Protein AF-A0AAU7PJE7-F1 (afdb_monomer_lite)

Radius of gyration: 24.17 Å; chains: 1; bounding box: 54×37×98 Å

Structure (mmCIF, N/CA/C/O backbone):
data_AF-A0AAU7PJE7-F1
#
_entry.id   AF-A0AAU7PJE7-F1
#
loop_
_atom_site.group_PDB
_atom_site.id
_atom_site.type_symbol
_atom_site.label_atom_id
_atom_site.label_alt_id
_atom_site.label_comp_id
_atom_site.label_asym_id
_atom_site.label_entity_id
_atom_site.label_seq_id
_atom_site.pdbx_PDB_ins_code
_atom_site.Cartn_x
_atom_site.Cartn_y
_atom_site.Cartn_z
_atom_site.occupancy
_atom_site.B_iso_or_equiv
_atom_site.auth_seq_id
_atom_site.auth_comp_id
_atom_site.auth_asym_id
_atom_site.auth_atom_id
_atom_site.pdbx_PDB_model_num
ATOM 1 N N . MET A 1 1 ? 31.438 -2.322 -72.672 1.00 44.97 1 MET A N 1
ATOM 2 C CA . MET A 1 1 ? 30.710 -3.256 -71.782 1.00 44.97 1 MET A CA 1
ATOM 3 C C . MET A 1 1 ? 30.887 -2.789 -70.328 1.00 44.97 1 MET A C 1
ATOM 5 O O . MET A 1 1 ? 31.790 -3.243 -69.645 1.00 44.97 1 MET A O 1
ATOM 9 N N . LEU A 1 2 ? 30.099 -1.809 -69.865 1.00 44.72 2 LEU A N 1
ATOM 10 C CA . LEU A 1 2 ? 30.178 -1.266 -68.496 1.00 44.72 2 LEU A CA 1
ATOM 11 C C . LEU A 1 2 ? 28.958 -1.753 -67.705 1.00 44.72 2 LEU A C 1
ATOM 13 O O . LEU A 1 2 ? 27.840 -1.277 -67.891 1.00 44.72 2 LEU A O 1
ATOM 17 N N . LYS A 1 3 ? 29.166 -2.781 -66.875 1.00 48.22 3 LYS A N 1
ATOM 18 C CA . LYS A 1 3 ? 28.128 -3.382 -66.027 1.00 48.22 3 LYS A CA 1
ATOM 19 C C . LYS A 1 3 ? 27.705 -2.403 -64.922 1.00 48.22 3 LYS A C 1
ATOM 21 O O . LYS A 1 3 ? 28.532 -1.955 -64.133 1.00 48.22 3 LYS A O 1
ATOM 26 N N . LYS A 1 4 ? 26.391 -2.155 -64.847 1.00 53.47 4 LYS A N 1
ATOM 27 C CA . LYS A 1 4 ? 25.637 -1.588 -63.712 1.00 53.47 4 LYS A CA 1
ATOM 28 C C . LYS A 1 4 ? 26.219 -2.043 -62.359 1.00 53.47 4 LYS A C 1
ATOM 30 O O . LYS A 1 4 ? 25.972 -3.169 -61.940 1.00 53.47 4 LYS A O 1
ATOM 35 N N . LYS A 1 5 ? 26.921 -1.154 -61.647 1.00 51.94 5 LYS A N 1
ATOM 36 C CA . LYS A 1 5 ? 27.309 -1.325 -60.227 1.00 51.94 5 LYS A CA 1
ATOM 37 C C . LYS A 1 5 ? 26.527 -0.413 -59.264 1.00 51.94 5 LYS A C 1
ATOM 39 O O . LYS A 1 5 ? 26.783 -0.418 -58.068 1.00 51.94 5 LYS A O 1
ATOM 44 N N . ASN A 1 6 ? 25.531 0.326 -59.762 1.00 51.47 6 ASN A N 1
ATOM 45 C CA . ASN A 1 6 ? 24.820 1.347 -58.976 1.00 51.47 6 ASN A CA 1
ATOM 46 C C . ASN A 1 6 ? 23.629 0.812 -58.155 1.00 51.47 6 ASN A C 1
ATOM 48 O O . ASN A 1 6 ? 23.126 1.516 -57.286 1.00 51.47 6 ASN A O 1
ATOM 52 N N . GLY A 1 7 ? 23.181 -0.428 -58.391 1.00 54.50 7 GLY A N 1
ATOM 53 C CA . GLY A 1 7 ? 22.022 -1.006 -57.693 1.00 54.50 7 GLY A CA 1
ATOM 54 C C . GLY A 1 7 ? 22.317 -1.556 -56.293 1.00 54.50 7 GLY A C 1
ATOM 55 O O . GLY A 1 7 ? 21.433 -1.557 -55.444 1.00 54.50 7 GLY A O 1
ATOM 56 N N . ASP A 1 8 ? 23.546 -2.005 -56.031 1.00 55.16 8 ASP A N 1
ATOM 57 C CA . ASP A 1 8 ? 23.925 -2.624 -54.748 1.00 55.16 8 ASP A CA 1
ATOM 58 C C . ASP A 1 8 ? 24.262 -1.559 -53.683 1.00 55.16 8 ASP A C 1
ATOM 60 O O . ASP A 1 8 ? 23.884 -1.661 -52.518 1.00 55.16 8 ASP A O 1
ATOM 64 N N . PHE A 1 9 ? 24.870 -0.444 -54.101 1.00 54.97 9 PHE A N 1
ATOM 65 C CA . PHE A 1 9 ? 25.240 0.656 -53.204 1.00 54.97 9 PHE A CA 1
ATOM 66 C C . PHE A 1 9 ? 24.023 1.404 -52.629 1.00 54.97 9 PHE A C 1
ATOM 68 O O . PHE A 1 9 ? 24.019 1.786 -51.460 1.00 54.97 9 PHE A O 1
ATOM 75 N N . SER A 1 10 ? 22.964 1.576 -53.428 1.00 70.00 10 SER A N 1
ATOM 76 C CA . SER A 1 10 ? 21.706 2.197 -52.985 1.00 70.00 10 SER A CA 1
ATOM 77 C C . SER A 1 10 ? 20.941 1.301 -52.002 1.00 70.00 10 SER A C 1
ATOM 79 O O . SER A 1 10 ? 20.471 1.787 -50.975 1.00 70.00 10 SER A O 1
ATOM 81 N N . LYS A 1 11 ? 20.913 -0.019 -52.239 1.00 73.62 11 LYS A N 1
ATOM 82 C CA . LYS A 1 11 ? 20.278 -0.991 -51.334 1.00 73.62 11 LYS A CA 1
ATOM 83 C C . LYS A 1 11 ? 20.970 -1.057 -49.974 1.00 73.62 11 LYS A C 1
ATOM 85 O O . LYS A 1 11 ? 20.288 -1.024 -48.957 1.00 73.62 11 LYS A O 1
ATOM 90 N N . ARG A 1 12 ? 22.309 -1.064 -49.937 1.00 78.38 12 ARG A N 1
ATOM 91 C CA . ARG A 1 12 ? 23.073 -1.037 -48.674 1.00 78.38 12 ARG A CA 1
ATOM 92 C C . ARG A 1 12 ? 22.795 0.223 -47.853 1.00 78.38 12 ARG A C 1
ATOM 94 O O . ARG A 1 12 ? 22.621 0.123 -46.646 1.00 78.38 12 ARG A O 1
ATOM 101 N N . LYS A 1 13 ? 22.686 1.392 -48.494 1.00 82.19 13 LYS A N 1
ATOM 102 C CA . LYS A 1 13 ? 22.314 2.643 -47.809 1.00 82.19 13 LYS A CA 1
ATOM 103 C C . LYS A 1 13 ? 20.899 2.595 -47.233 1.00 82.19 13 LYS A C 1
ATOM 105 O O . LYS A 1 13 ? 20.710 3.001 -46.095 1.00 82.19 13 LYS A O 1
ATOM 110 N N . ILE A 1 14 ? 19.931 2.065 -47.982 1.00 85.81 14 ILE A N 1
ATOM 111 C CA . ILE A 1 14 ? 18.547 1.910 -47.505 1.00 85.81 14 ILE A CA 1
ATOM 112 C C . ILE A 1 14 ? 18.490 0.953 -46.306 1.00 85.81 14 ILE A C 1
ATOM 114 O O . ILE A 1 14 ? 17.867 1.277 -45.300 1.00 85.81 14 ILE A O 1
ATOM 118 N N . VAL A 1 15 ? 19.191 -0.183 -46.372 1.00 86.94 15 VAL A N 1
ATOM 119 C CA . VAL A 1 15 ? 19.270 -1.145 -45.258 1.00 86.94 15 VAL A CA 1
ATOM 120 C C . VAL A 1 15 ? 19.903 -0.512 -44.016 1.00 86.94 15 VAL A C 1
ATOM 122 O O . VAL A 1 15 ? 19.375 -0.678 -42.921 1.00 86.94 15 VAL A O 1
ATOM 125 N N . LEU A 1 16 ? 20.983 0.260 -44.172 1.00 88.62 16 LEU A N 1
ATOM 126 C CA . LEU A 1 16 ? 21.616 0.972 -43.056 1.00 88.62 16 LEU A CA 1
ATOM 127 C C . LEU A 1 16 ? 20.691 2.029 -42.436 1.00 88.62 16 LEU A C 1
ATOM 129 O O . LEU A 1 16 ? 20.654 2.154 -41.218 1.00 88.62 16 LEU A O 1
ATOM 133 N N . ILE A 1 17 ? 19.914 2.758 -43.244 1.00 88.62 17 ILE A N 1
ATOM 134 C CA . ILE A 1 17 ? 18.933 3.734 -42.741 1.00 88.62 17 ILE A CA 1
ATOM 135 C C . ILE A 1 17 ? 17.828 3.030 -41.941 1.00 88.62 17 ILE A C 1
ATOM 137 O O . ILE A 1 17 ? 17.502 3.472 -40.842 1.00 88.62 17 ILE A O 1
ATOM 141 N N . LEU A 1 18 ? 17.286 1.919 -42.450 1.00 88.75 18 LEU A N 1
ATOM 142 C CA . LEU A 1 18 ? 16.250 1.148 -41.754 1.00 88.75 18 LEU A CA 1
ATOM 143 C C . LEU A 1 18 ? 16.760 0.542 -40.441 1.00 88.75 18 LEU A C 1
ATOM 145 O O . LEU A 1 18 ? 16.060 0.604 -39.433 1.00 88.75 18 LEU A O 1
ATOM 149 N N . LEU A 1 19 ? 17.987 0.012 -40.426 1.00 90.31 19 LEU A N 1
ATOM 150 C CA . LEU A 1 19 ? 18.623 -0.492 -39.205 1.00 90.31 19 LEU A CA 1
ATOM 151 C C . LEU A 1 19 ? 18.827 0.622 -38.175 1.00 90.31 19 LEU A C 1
ATOM 153 O O . LEU A 1 19 ? 18.500 0.431 -37.008 1.00 90.31 19 LEU A O 1
ATOM 157 N N . SER A 1 20 ? 19.300 1.797 -38.596 1.00 89.94 20 SER A N 1
ATOM 158 C CA . SER A 1 20 ? 19.459 2.949 -37.703 1.00 89.94 20 SER A CA 1
ATOM 159 C C . SER A 1 20 ? 18.125 3.412 -37.116 1.00 89.94 20 SER A C 1
ATOM 161 O O . SER A 1 20 ? 18.048 3.664 -35.917 1.00 89.94 20 SER A O 1
ATOM 163 N N . LEU A 1 21 ? 17.059 3.474 -37.922 1.00 90.69 21 LEU A N 1
ATOM 164 C CA . LEU A 1 21 ? 15.715 3.812 -37.438 1.00 90.69 21 LEU A CA 1
ATOM 165 C C . LEU A 1 21 ? 15.186 2.776 -36.441 1.00 90.69 21 LEU A C 1
ATOM 167 O O . LEU A 1 21 ? 14.596 3.150 -35.432 1.00 90.69 21 LEU A O 1
ATOM 171 N N . LEU A 1 22 ? 15.436 1.488 -36.685 1.00 90.94 22 LEU A N 1
ATOM 172 C CA . LEU A 1 22 ? 15.051 0.413 -35.772 1.00 90.94 22 LEU A CA 1
ATOM 173 C C . LEU A 1 22 ? 15.818 0.496 -34.445 1.00 90.94 22 LEU A C 1
ATOM 175 O O . LEU A 1 22 ? 15.210 0.368 -33.388 1.00 90.94 22 LEU A O 1
ATOM 179 N N . ILE A 1 23 ? 17.123 0.781 -34.480 1.00 90.56 23 ILE A N 1
ATOM 180 C CA . ILE A 1 23 ? 17.936 0.988 -33.271 1.00 90.56 23 ILE A CA 1
ATOM 181 C C . ILE A 1 23 ? 17.432 2.201 -32.481 1.00 90.56 23 ILE A C 1
ATOM 183 O O . ILE A 1 23 ? 17.261 2.102 -31.269 1.00 90.56 23 ILE A O 1
ATOM 187 N N . ILE A 1 24 ? 17.147 3.322 -33.153 1.00 89.62 24 ILE A N 1
ATOM 188 C CA . ILE A 1 24 ? 16.595 4.523 -32.506 1.00 89.62 24 ILE A CA 1
ATOM 189 C C . ILE A 1 24 ? 15.227 4.217 -31.890 1.00 89.62 24 ILE A C 1
ATOM 191 O O . ILE A 1 24 ? 14.994 4.576 -30.740 1.00 89.62 24 ILE A O 1
ATOM 195 N N . GLY A 1 25 ? 14.350 3.514 -32.612 1.00 83.06 25 GLY A N 1
ATOM 196 C CA . GLY A 1 25 ? 13.035 3.114 -32.112 1.00 83.06 25 GLY A CA 1
ATOM 197 C C . GLY A 1 25 ? 13.124 2.199 -30.889 1.00 83.06 25 GLY A C 1
ATOM 198 O O . GLY A 1 25 ? 12.446 2.439 -29.892 1.00 83.06 25 GLY A O 1
ATOM 199 N N . LEU A 1 26 ? 14.014 1.201 -30.913 1.00 86.75 26 LEU A N 1
ATOM 200 C CA . LEU A 1 26 ? 14.266 0.321 -29.768 1.00 86.75 26 LEU A CA 1
ATOM 201 C C . LEU A 1 26 ? 14.852 1.083 -28.575 1.00 86.75 26 LEU A C 1
ATOM 203 O O . LEU A 1 26 ? 14.455 0.840 -27.438 1.00 86.75 26 LEU A O 1
ATOM 207 N N . PHE A 1 27 ? 15.765 2.022 -28.824 1.00 84.00 27 PHE A N 1
ATOM 208 C CA . PHE A 1 27 ? 16.365 2.846 -27.780 1.00 84.00 27 PHE A CA 1
ATOM 209 C C . PHE A 1 27 ? 15.342 3.795 -27.145 1.00 84.00 27 PHE A C 1
ATOM 211 O O . PHE A 1 27 ? 15.273 3.896 -25.923 1.00 84.00 27 PHE A O 1
ATOM 218 N N . GLN A 1 28 ? 14.493 4.439 -27.949 1.00 75.38 28 GLN A N 1
ATOM 219 C CA . GLN A 1 28 ? 13.401 5.279 -27.456 1.00 75.38 28 GLN A CA 1
ATOM 220 C C . GLN A 1 28 ? 12.371 4.468 -26.668 1.00 75.38 28 GLN A C 1
ATOM 222 O O . GLN A 1 28 ? 11.959 4.898 -25.594 1.00 75.38 28 GLN A O 1
ATOM 227 N N . TYR A 1 29 ? 12.008 3.276 -27.148 1.00 75.81 29 TYR A N 1
ATOM 228 C CA . TYR A 1 29 ? 11.134 2.356 -26.420 1.00 75.81 29 TYR A CA 1
ATOM 229 C C . TYR A 1 29 ? 11.742 1.934 -25.077 1.00 75.81 29 TYR A C 1
ATOM 231 O O . TYR A 1 29 ? 11.062 1.959 -24.052 1.00 75.81 29 TYR A O 1
ATOM 239 N N . PHE A 1 30 ? 13.037 1.605 -25.057 1.00 74.06 30 PHE A N 1
ATOM 240 C CA . PHE A 1 30 ? 13.757 1.266 -23.832 1.00 74.06 30 PHE A CA 1
ATOM 241 C C . PHE A 1 30 ? 13.784 2.438 -22.844 1.00 74.06 30 PHE A C 1
ATOM 243 O O . PHE A 1 30 ? 13.456 2.257 -21.674 1.00 74.06 30 PHE A O 1
ATOM 250 N N . LEU A 1 31 ? 14.100 3.651 -23.309 1.00 71.06 31 LEU A N 1
ATOM 251 C CA . LEU A 1 31 ? 14.089 4.851 -22.472 1.00 71.06 31 LEU A CA 1
ATOM 252 C C . LEU A 1 31 ? 12.693 5.177 -21.943 1.00 71.06 31 LEU A C 1
ATOM 254 O O . LEU A 1 31 ? 12.562 5.545 -20.779 1.00 71.06 31 LEU A O 1
ATOM 258 N N . TRP A 1 32 ? 11.656 5.035 -22.767 1.00 66.00 32 TRP A N 1
ATOM 259 C CA . TRP A 1 32 ? 10.273 5.237 -22.343 1.00 66.00 32 TRP A CA 1
ATOM 260 C C . TRP A 1 32 ? 9.865 4.215 -21.281 1.00 66.00 32 TRP A C 1
ATOM 262 O O . TRP A 1 32 ? 9.311 4.594 -20.251 1.00 66.00 32 TRP A O 1
ATOM 272 N N . ARG A 1 33 ? 10.227 2.940 -21.469 1.00 68.31 33 ARG A N 1
ATOM 273 C CA . ARG A 1 33 ? 9.979 1.884 -20.484 1.00 68.31 33 ARG A CA 1
ATOM 274 C C . ARG A 1 33 ? 10.703 2.167 -19.166 1.00 68.31 33 ARG A C 1
ATOM 276 O O . ARG A 1 33 ? 10.061 2.196 -18.124 1.00 68.31 33 ARG A O 1
ATOM 283 N N . VAL A 1 34 ? 12.009 2.430 -19.198 1.00 66.00 34 VAL A N 1
ATOM 284 C CA . VAL A 1 34 ? 12.822 2.649 -17.986 1.00 66.00 34 VAL A CA 1
ATOM 285 C C . VAL A 1 34 ? 12.418 3.928 -17.248 1.00 66.00 34 VAL A C 1
ATOM 287 O O . VAL A 1 34 ? 12.318 3.926 -16.021 1.00 66.00 34 VAL A O 1
ATOM 290 N N . ASN A 1 35 ? 12.147 5.019 -17.969 1.00 65.62 35 ASN A N 1
ATOM 291 C CA . ASN A 1 35 ? 11.697 6.267 -17.348 1.00 65.62 35 ASN A CA 1
ATOM 292 C C . ASN A 1 35 ? 10.241 6.199 -16.879 1.00 65.62 35 ASN A C 1
ATOM 294 O O . ASN A 1 35 ? 9.873 6.936 -15.965 1.00 65.62 35 ASN A O 1
ATOM 298 N N . GLY A 1 36 ? 9.440 5.319 -17.480 1.00 74.12 36 GLY A N 1
ATOM 299 C CA . GLY A 1 36 ? 8.044 5.110 -17.134 1.00 74.12 36 GLY A CA 1
ATOM 300 C C . GLY A 1 36 ? 7.828 4.222 -15.912 1.00 74.12 36 GLY A C 1
ATOM 301 O O . GLY A 1 36 ? 6.776 4.355 -15.299 1.00 74.12 36 GLY A O 1
ATOM 302 N N . MET A 1 37 ? 8.773 3.346 -15.542 1.00 86.56 37 MET A N 1
ATOM 303 C CA . MET A 1 37 ? 8.612 2.409 -14.418 1.00 86.56 37 MET A CA 1
ATOM 304 C C . MET A 1 37 ? 8.448 3.130 -13.080 1.00 86.56 37 MET A C 1
ATOM 306 O O . MET A 1 37 ? 9.322 3.903 -12.673 1.00 86.56 37 MET A O 1
ATOM 310 N N . ASN A 1 38 ? 7.359 2.811 -12.383 1.00 93.69 38 ASN A N 1
ATOM 311 C CA . ASN A 1 38 ? 7.089 3.285 -11.028 1.00 93.69 38 ASN A CA 1
ATOM 312 C C . ASN A 1 38 ? 7.687 2.319 -9.981 1.00 93.69 38 ASN A C 1
ATOM 314 O O . ASN A 1 38 ? 8.334 1.333 -10.343 1.00 93.69 38 ASN A O 1
ATOM 318 N N . VAL A 1 39 ? 7.535 2.610 -8.687 1.00 95.19 39 VAL A N 1
ATOM 319 C CA . VAL A 1 39 ? 8.115 1.770 -7.622 1.00 95.19 39 VAL A CA 1
ATOM 320 C C . VAL A 1 39 ? 7.524 0.362 -7.622 1.00 95.19 39 VAL A C 1
ATOM 322 O O . VAL A 1 39 ? 8.275 -0.603 -7.520 1.00 95.19 39 VAL A O 1
ATOM 325 N N . MET A 1 40 ? 6.216 0.214 -7.827 1.00 95.69 40 MET A N 1
ATOM 326 C CA . MET A 1 40 ? 5.580 -1.105 -7.832 1.00 95.69 40 MET A CA 1
ATOM 327 C C . MET A 1 40 ? 6.037 -1.973 -9.012 1.00 95.69 40 MET A C 1
ATOM 329 O O . MET A 1 40 ? 6.238 -3.174 -8.841 1.00 95.69 40 MET A O 1
ATOM 333 N N . ASP A 1 41 ? 6.306 -1.377 -10.181 1.00 92.88 41 ASP A N 1
ATOM 334 C CA . ASP A 1 41 ? 6.943 -2.080 -11.306 1.00 92.88 41 ASP A CA 1
ATOM 335 C C . ASP A 1 41 ? 8.324 -2.624 -10.923 1.00 92.88 41 ASP A C 1
ATOM 337 O O . ASP A 1 41 ? 8.683 -3.748 -11.269 1.00 92.88 41 ASP A O 1
ATOM 341 N N . GLN A 1 42 ? 9.108 -1.823 -10.201 1.00 92.06 42 GLN A N 1
ATOM 342 C CA . GLN A 1 42 ? 10.450 -2.209 -9.769 1.00 92.06 42 GLN A CA 1
ATOM 343 C C . GLN A 1 42 ? 10.403 -3.322 -8.725 1.00 92.06 42 GLN A C 1
ATOM 345 O O . GLN A 1 42 ? 11.196 -4.258 -8.813 1.00 92.06 42 GLN A O 1
ATOM 350 N N . ILE A 1 43 ? 9.468 -3.237 -7.776 1.00 92.38 43 ILE A N 1
ATOM 351 C CA . ILE A 1 43 ? 9.238 -4.266 -6.760 1.00 92.38 43 ILE A CA 1
ATOM 352 C C . ILE A 1 43 ? 8.786 -5.577 -7.430 1.00 92.38 43 ILE A C 1
ATOM 354 O O . ILE A 1 43 ? 9.300 -6.640 -7.085 1.00 92.38 43 ILE A O 1
ATOM 358 N N . TYR A 1 44 ? 7.910 -5.526 -8.443 1.00 89.62 44 TYR A N 1
ATOM 359 C CA . TYR A 1 44 ? 7.471 -6.722 -9.185 1.00 89.62 44 TYR A CA 1
ATOM 360 C C . TYR A 1 44 ? 8.613 -7.381 -9.942 1.00 89.62 44 TYR A C 1
ATOM 362 O O . TYR A 1 44 ? 8.829 -8.593 -9.852 1.00 89.62 44 TYR A O 1
ATOM 370 N N . GLU A 1 45 ? 9.384 -6.580 -10.675 1.00 87.00 45 GLU A N 1
ATOM 371 C CA . GLU A 1 45 ? 10.549 -7.090 -11.384 1.00 87.00 45 GLU A CA 1
ATOM 372 C C . GLU A 1 45 ? 11.627 -7.613 -10.427 1.00 87.00 45 GLU A C 1
ATOM 374 O O . GLU A 1 45 ? 12.368 -8.519 -10.802 1.00 87.00 45 GLU A O 1
ATOM 379 N N . ALA A 1 46 ? 11.747 -7.058 -9.217 1.00 85.81 46 ALA A N 1
ATOM 380 C CA . ALA A 1 46 ? 12.637 -7.593 -8.194 1.00 85.81 46 ALA A CA 1
ATOM 381 C C . ALA A 1 46 ? 12.151 -8.969 -7.727 1.00 85.81 46 ALA A C 1
ATOM 383 O O . ALA A 1 46 ? 12.910 -9.926 -7.811 1.00 85.81 46 ALA A O 1
ATOM 384 N N . ALA A 1 47 ? 10.879 -9.096 -7.344 1.00 80.69 47 ALA A N 1
ATOM 385 C CA . ALA A 1 47 ? 10.301 -10.335 -6.820 1.00 80.69 47 ALA A CA 1
ATOM 386 C C . ALA A 1 47 ? 10.298 -11.510 -7.816 1.00 80.69 47 ALA A C 1
ATOM 388 O O . ALA A 1 47 ? 10.320 -12.667 -7.411 1.00 80.69 47 ALA A O 1
ATOM 389 N N . THR A 1 48 ? 10.296 -11.233 -9.120 1.00 75.06 48 THR A N 1
ATOM 390 C CA . THR A 1 48 ? 10.204 -12.258 -10.180 1.00 75.06 48 THR A CA 1
ATOM 391 C C . THR A 1 48 ? 11.560 -12.718 -10.728 1.00 75.06 48 THR A C 1
ATOM 393 O O . THR A 1 48 ? 11.623 -13.658 -11.526 1.00 75.06 48 THR A O 1
ATOM 396 N N . LYS A 1 49 ? 12.670 -12.083 -10.327 1.00 69.62 49 LYS A N 1
ATOM 397 C CA . LYS A 1 49 ? 14.022 -12.470 -10.766 1.00 69.62 49 LYS A CA 1
ATOM 398 C C . LYS A 1 49 ? 14.566 -13.609 -9.901 1.00 69.62 49 LYS A C 1
ATOM 400 O O . LYS A 1 49 ? 14.326 -13.672 -8.707 1.00 69.62 49 LYS A O 1
ATOM 405 N N . LYS A 1 50 ? 15.388 -14.486 -10.489 1.00 56.97 50 LYS A N 1
ATOM 406 C CA . LYS A 1 50 ? 15.998 -15.646 -9.800 1.00 56.97 50 LYS A CA 1
ATOM 407 C C . LYS A 1 50 ? 16.856 -15.267 -8.572 1.00 56.97 50 LYS A C 1
ATOM 409 O O . LYS A 1 50 ? 17.046 -16.097 -7.694 1.00 56.97 50 LYS A O 1
ATOM 414 N N . ASN A 1 51 ? 17.303 -14.009 -8.493 1.00 60.09 51 ASN A N 1
ATOM 415 C CA . ASN A 1 51 ? 18.018 -13.425 -7.351 1.00 60.09 51 ASN A CA 1
ATOM 416 C C . ASN A 1 51 ? 17.147 -12.404 -6.586 1.00 60.09 51 ASN A C 1
ATOM 418 O O . ASN A 1 51 ? 17.677 -11.419 -6.075 1.00 60.09 51 ASN A O 1
ATOM 422 N N . ALA A 1 52 ? 15.819 -12.583 -6.562 1.00 62.75 52 ALA A N 1
ATOM 423 C CA . ALA A 1 52 ? 14.846 -11.598 -6.072 1.00 62.75 52 ALA A CA 1
ATOM 424 C C . ALA A 1 52 ? 15.247 -10.930 -4.752 1.00 62.75 52 ALA A C 1
ATOM 426 O O . ALA A 1 52 ? 15.169 -9.712 -4.595 1.00 62.75 52 ALA A O 1
ATOM 427 N N . PHE A 1 53 ? 15.774 -11.743 -3.849 1.00 67.62 53 PHE A N 1
ATOM 428 C CA . PHE A 1 53 ? 16.194 -11.409 -2.499 1.00 67.62 53 PHE A CA 1
ATOM 429 C C . PHE A 1 53 ? 17.310 -10.354 -2.401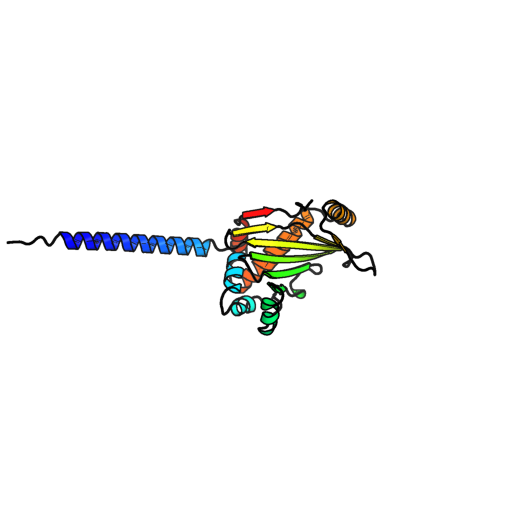 1.00 67.62 53 PHE A C 1
ATOM 431 O O . PHE A 1 53 ? 17.336 -9.600 -1.433 1.00 67.62 53 PHE A O 1
ATOM 438 N N . GLU A 1 54 ? 18.189 -10.212 -3.402 1.00 78.94 54 GLU A N 1
ATOM 439 C CA . GLU A 1 54 ? 19.301 -9.244 -3.344 1.00 78.94 54 GLU A CA 1
ATOM 440 C C . GLU A 1 54 ? 18.833 -7.783 -3.316 1.00 78.94 54 GLU A C 1
ATOM 442 O O . GLU A 1 54 ? 19.474 -6.936 -2.692 1.00 78.94 54 GLU A O 1
ATOM 447 N N . LEU A 1 55 ? 17.734 -7.460 -4.006 1.00 85.19 55 LEU A N 1
ATOM 448 C CA . LEU A 1 55 ? 17.209 -6.092 -4.025 1.00 85.19 55 LEU A CA 1
ATOM 449 C C . LEU A 1 55 ? 16.424 -5.775 -2.753 1.00 85.19 55 LEU A C 1
ATOM 451 O O . LEU A 1 55 ? 16.572 -4.675 -2.227 1.00 85.19 55 LEU A O 1
ATOM 455 N N . PHE A 1 56 ? 15.669 -6.742 -2.225 1.00 87.69 56 PHE A N 1
ATOM 456 C CA . PHE A 1 56 ? 14.964 -6.594 -0.950 1.00 87.69 56 PHE A CA 1
ATOM 457 C C . PHE A 1 56 ? 15.931 -6.473 0.234 1.00 87.69 56 PHE A C 1
ATOM 459 O O . PHE A 1 56 ? 15.681 -5.678 1.133 1.00 87.69 56 PHE A O 1
ATOM 466 N N . HIS A 1 57 ? 17.088 -7.146 0.195 1.00 85.31 57 HIS A N 1
ATOM 467 C CA . HIS A 1 57 ? 18.152 -6.996 1.200 1.00 85.31 57 HIS A CA 1
ATOM 468 C C . HIS A 1 57 ? 18.652 -5.556 1.374 1.00 85.31 57 HIS A C 1
ATOM 470 O O . HIS A 1 57 ? 19.212 -5.224 2.418 1.00 85.31 57 HIS A O 1
ATOM 476 N N . LYS A 1 58 ? 18.499 -4.708 0.352 1.00 89.88 58 LYS A N 1
ATOM 477 C CA . LYS A 1 58 ? 18.930 -3.307 0.409 1.00 89.88 58 LYS A CA 1
ATOM 478 C C . LYS A 1 58 ? 17.938 -2.402 1.131 1.00 89.88 58 LYS A C 1
ATOM 480 O O . LYS A 1 58 ? 18.288 -1.255 1.376 1.00 89.88 58 LYS A O 1
ATOM 485 N N . VAL A 1 59 ? 16.733 -2.889 1.431 1.00 93.06 59 VAL A N 1
ATOM 486 C CA . VAL A 1 59 ? 15.682 -2.141 2.126 1.00 93.06 59 VAL A CA 1
ATOM 487 C C . VAL A 1 59 ? 15.735 -2.524 3.612 1.00 93.06 59 VAL A C 1
ATOM 489 O O . VAL A 1 59 ? 15.147 -3.538 3.996 1.00 93.06 59 VAL A O 1
ATOM 492 N N . PRO A 1 60 ? 16.483 -1.793 4.463 1.00 93.06 60 PRO A N 1
ATOM 493 C CA . PRO A 1 60 ? 16.687 -2.176 5.862 1.00 93.06 60 PRO A CA 1
ATOM 494 C C . PRO A 1 60 ? 15.393 -2.199 6.687 1.00 93.06 60 PRO A C 1
ATOM 496 O O . PRO A 1 60 ? 15.354 -2.871 7.722 1.00 93.06 60 PRO A O 1
ATOM 499 N N . GLU A 1 61 ? 14.350 -1.502 6.235 1.00 96.00 61 GLU A N 1
ATOM 500 C CA . GLU A 1 61 ? 13.038 -1.415 6.874 1.00 96.00 61 GLU A CA 1
ATOM 501 C C . GLU A 1 61 ? 12.198 -2.691 6.710 1.00 96.00 61 GLU A C 1
ATOM 503 O O . GLU A 1 61 ? 11.244 -2.886 7.459 1.00 96.00 61 GLU A O 1
ATOM 508 N N . LEU A 1 62 ? 12.537 -3.584 5.774 1.00 93.31 62 LEU A N 1
ATOM 509 C CA . LEU A 1 62 ? 11.834 -4.858 5.602 1.00 93.31 62 LEU A CA 1
ATOM 510 C C . LEU A 1 62 ? 12.343 -5.912 6.594 1.00 93.31 62 LEU A C 1
ATOM 512 O O . LEU A 1 62 ? 13.546 -6.033 6.857 1.00 93.31 62 LEU A O 1
ATOM 516 N N . LYS A 1 63 ? 11.425 -6.716 7.136 1.00 89.81 63 LYS A N 1
ATOM 517 C CA . LYS A 1 63 ? 11.767 -7.966 7.821 1.00 89.81 63 LYS A CA 1
ATOM 518 C C . LYS A 1 63 ? 12.286 -8.955 6.782 1.00 89.81 63 LYS A C 1
ATOM 520 O O . LYS A 1 63 ? 11.794 -9.029 5.658 1.00 89.81 63 LYS A O 1
ATOM 525 N N . TRP A 1 64 ? 13.334 -9.674 7.160 1.00 74.00 64 TRP A N 1
ATOM 526 C CA . TRP A 1 64 ? 14.021 -10.571 6.248 1.00 74.00 64 TRP A CA 1
ATOM 527 C C . TRP A 1 64 ? 13.205 -11.840 5.988 1.00 74.00 64 TRP A C 1
ATOM 529 O O . TRP A 1 64 ? 12.643 -12.399 6.925 1.00 74.00 64 TRP A O 1
ATOM 539 N N . VAL A 1 65 ? 13.196 -12.286 4.730 1.00 64.88 65 VAL A N 1
ATOM 540 C CA . VAL A 1 65 ? 12.609 -13.556 4.290 1.00 64.88 65 VAL A CA 1
ATOM 541 C C . VAL A 1 65 ? 13.758 -14.474 3.893 1.00 64.88 65 VAL A C 1
ATOM 543 O O . VAL A 1 65 ? 14.486 -14.203 2.935 1.00 64.88 65 VAL A O 1
ATOM 546 N N . ASN A 1 66 ? 13.960 -15.538 4.660 1.00 64.75 66 ASN A N 1
ATOM 547 C CA . ASN A 1 66 ? 14.970 -16.547 4.387 1.00 64.75 66 ASN A CA 1
ATOM 548 C C . ASN A 1 66 ? 14.526 -17.481 3.256 1.00 64.75 66 ASN A C 1
ATOM 550 O O . ASN A 1 66 ? 13.354 -17.595 2.920 1.00 64.75 66 ASN A O 1
ATOM 554 N N . HIS A 1 67 ? 15.484 -18.212 2.683 1.00 54.47 67 HIS A N 1
ATOM 555 C CA . HIS A 1 67 ? 15.198 -19.213 1.651 1.00 54.47 67 HIS A CA 1
ATOM 556 C C . HIS A 1 67 ? 14.256 -20.328 2.147 1.00 54.47 67 HIS A C 1
ATOM 558 O O . HIS A 1 67 ? 13.614 -20.982 1.338 1.00 54.47 67 HIS A O 1
ATOM 564 N N . GLU A 1 68 ? 14.154 -20.534 3.461 1.00 56.72 68 GLU A N 1
ATOM 565 C CA . GLU A 1 68 ? 13.221 -21.482 4.084 1.00 56.72 68 GLU A CA 1
ATOM 566 C C . GLU A 1 68 ? 11.765 -20.980 4.040 1.00 56.72 68 GLU A C 1
ATOM 568 O O . GLU A 1 68 ? 10.856 -21.787 3.885 1.00 56.72 68 GLU A O 1
ATOM 573 N N . ASP A 1 69 ? 11.540 -19.662 4.010 1.00 55.25 69 ASP A N 1
ATOM 574 C CA . ASP A 1 69 ? 10.212 -19.046 3.856 1.00 55.25 69 ASP A CA 1
ATOM 575 C C . ASP A 1 69 ? 9.693 -19.134 2.398 1.00 55.25 69 ASP A C 1
ATOM 577 O O . ASP A 1 69 ? 8.522 -18.877 2.113 1.00 55.25 69 ASP A O 1
ATOM 581 N N . LEU A 1 70 ? 10.539 -19.551 1.441 1.00 56.47 70 LEU A N 1
ATOM 582 C CA . LEU A 1 70 ? 10.091 -19.943 0.095 1.00 56.47 70 LEU A CA 1
ATOM 583 C C . LEU A 1 70 ? 9.273 -21.238 0.112 1.00 56.47 70 LEU A C 1
ATOM 585 O O . LEU A 1 70 ? 8.469 -21.458 -0.793 1.00 56.47 70 LEU A O 1
ATOM 589 N N . TYR A 1 71 ? 9.446 -22.083 1.133 1.00 52.38 71 TYR A N 1
ATOM 590 C CA . TYR A 1 71 ? 8.575 -23.238 1.326 1.00 52.38 71 TYR A CA 1
ATOM 591 C C . TYR A 1 71 ? 7.128 -22.788 1.573 1.00 52.38 71 TYR A C 1
ATOM 593 O O . TYR A 1 71 ? 6.196 -23.384 1.028 1.00 52.38 71 TYR A O 1
ATOM 601 N N . ASP A 1 72 ? 6.933 -21.688 2.306 1.00 52.06 72 ASP A N 1
ATOM 602 C CA . ASP A 1 72 ? 5.606 -21.118 2.532 1.00 52.06 72 ASP A CA 1
ATOM 603 C C . ASP A 1 72 ? 5.035 -20.462 1.265 1.00 52.06 72 ASP A C 1
ATOM 605 O O . ASP A 1 72 ? 3.838 -20.576 0.992 1.00 52.06 72 ASP A O 1
ATOM 609 N N . PHE A 1 73 ? 5.892 -19.869 0.426 1.00 55.50 73 PHE A N 1
ATOM 610 C CA . PHE A 1 73 ? 5.511 -19.352 -0.895 1.00 55.50 73 PHE A CA 1
ATOM 611 C C . PHE A 1 73 ? 4.949 -20.441 -1.823 1.00 55.50 73 PHE A C 1
ATOM 613 O O . PHE A 1 73 ? 3.964 -20.207 -2.532 1.00 55.50 73 PHE A O 1
ATOM 620 N N . GLU A 1 74 ? 5.549 -21.635 -1.812 1.00 54.41 74 GLU A N 1
ATOM 621 C CA . GLU A 1 74 ? 5.108 -22.766 -2.635 1.00 54.41 74 GLU A CA 1
ATOM 622 C C . GLU A 1 74 ? 3.820 -23.427 -2.107 1.00 54.41 74 GLU A C 1
ATOM 624 O O . GLU A 1 74 ? 3.045 -23.955 -2.910 1.00 54.41 74 GLU A O 1
ATOM 629 N N . ASN A 1 75 ? 3.548 -23.358 -0.794 1.00 53.84 75 ASN A N 1
ATOM 630 C CA . ASN A 1 75 ? 2.472 -24.128 -0.150 1.00 53.84 75 ASN A CA 1
ATOM 631 C C . ASN A 1 75 ? 1.268 -23.305 0.361 1.00 53.84 75 ASN A C 1
ATOM 633 O O . ASN A 1 75 ? 0.161 -23.842 0.399 1.00 53.84 75 ASN A O 1
ATOM 637 N N . PHE A 1 76 ? 1.424 -22.017 0.696 1.00 57.69 76 PHE A N 1
ATOM 638 C CA . PHE A 1 76 ? 0.361 -21.173 1.286 1.00 57.69 76 PHE A CA 1
ATOM 639 C C . PHE A 1 76 ? -0.158 -20.060 0.362 1.00 57.69 76 PHE A C 1
ATOM 641 O O . PHE A 1 76 ? -0.931 -19.194 0.770 1.00 57.69 76 PHE A O 1
ATOM 648 N N . GLY A 1 77 ? 0.203 -20.101 -0.923 1.00 67.94 77 GLY A N 1
ATOM 649 C CA . GLY A 1 77 ? -0.454 -19.301 -1.959 1.00 67.94 77 GLY A CA 1
ATOM 650 C C . GLY A 1 77 ? 0.107 -17.891 -2.177 1.00 67.94 77 GLY A C 1
ATOM 651 O O . GLY A 1 77 ? -0.392 -17.195 -3.068 1.00 67.94 77 GLY A O 1
ATOM 652 N N . GLY A 1 78 ? 1.166 -17.484 -1.473 1.00 79.12 78 GLY A N 1
ATOM 653 C CA . GLY A 1 78 ? 1.915 -16.248 -1.725 1.00 79.12 78 GLY A CA 1
ATOM 654 C C . GLY A 1 78 ? 3.008 -15.984 -0.685 1.00 79.12 78 GLY A C 1
ATOM 655 O O . GLY A 1 78 ? 3.133 -16.728 0.278 1.00 79.12 78 GLY A O 1
ATOM 656 N N . LEU A 1 79 ? 3.797 -14.927 -0.889 1.00 82.25 79 LEU A N 1
ATOM 657 C CA . LEU A 1 79 ? 4.864 -14.477 0.012 1.00 82.25 79 LEU A CA 1
ATOM 658 C C . LEU A 1 79 ? 4.477 -13.129 0.627 1.00 82.25 79 LEU A C 1
ATOM 660 O O . LEU A 1 79 ? 4.196 -12.197 -0.120 1.00 82.25 79 LEU A O 1
ATOM 664 N N . SER A 1 80 ? 4.510 -13.003 1.954 1.00 86.31 80 SER A N 1
ATOM 665 C CA . SER A 1 80 ? 4.422 -11.708 2.649 1.00 86.31 80 SER A CA 1
ATOM 666 C C . SER A 1 80 ? 5.802 -11.276 3.120 1.00 86.31 80 SER A C 1
ATOM 668 O O . SER A 1 80 ? 6.513 -12.047 3.758 1.00 86.31 80 SER A O 1
ATOM 670 N N . ILE A 1 81 ? 6.157 -10.023 2.849 1.00 90.00 81 ILE A N 1
ATOM 671 C CA . ILE A 1 81 ? 7.365 -9.370 3.353 1.00 90.00 81 ILE A CA 1
ATOM 672 C C . ILE A 1 81 ? 6.927 -8.188 4.228 1.00 90.00 81 ILE A C 1
ATOM 674 O O . ILE A 1 81 ? 6.637 -7.110 3.699 1.00 90.00 81 ILE A O 1
ATOM 678 N N . PRO A 1 82 ? 6.827 -8.379 5.553 1.00 93.94 82 PRO A N 1
ATOM 679 C CA . PRO A 1 82 ? 6.411 -7.321 6.461 1.00 93.94 82 PRO A CA 1
ATOM 680 C C . PRO A 1 82 ? 7.490 -6.255 6.648 1.00 93.94 82 PRO A C 1
ATOM 682 O O . PRO A 1 82 ? 8.684 -6.553 6.670 1.00 93.94 82 PRO A O 1
ATOM 685 N N . TYR A 1 83 ? 7.068 -5.012 6.855 1.00 96.75 83 TYR A N 1
ATOM 686 C CA . TYR A 1 83 ? 7.928 -3.955 7.372 1.00 96.75 83 TYR A CA 1
ATOM 687 C C . TYR A 1 83 ? 8.176 -4.153 8.877 1.00 96.75 83 TYR A C 1
ATOM 689 O O . TYR A 1 83 ? 7.384 -4.747 9.614 1.00 96.75 83 TYR A O 1
ATOM 697 N N . LYS A 1 84 ? 9.334 -3.696 9.340 1.00 96.69 84 LYS A N 1
ATOM 698 C CA . LYS A 1 84 ? 9.729 -3.684 10.749 1.00 96.69 84 LYS A CA 1
ATOM 699 C C . LYS A 1 84 ? 9.014 -2.552 11.487 1.00 96.69 84 LYS A C 1
ATOM 701 O O . LYS A 1 84 ? 9.009 -1.420 11.007 1.00 96.69 84 LYS A O 1
ATOM 706 N N . GLN A 1 85 ? 8.452 -2.852 12.659 1.00 96.38 85 GLN A N 1
ATOM 707 C CA . GLN A 1 85 ? 7.595 -1.915 13.395 1.00 96.38 85 GLN A CA 1
ATOM 708 C C . GLN A 1 85 ? 8.327 -0.629 13.784 1.00 96.38 85 GLN A C 1
ATOM 710 O O . GLN A 1 85 ? 7.737 0.443 13.753 1.00 96.38 85 GLN A O 1
ATOM 715 N N . GLU A 1 86 ? 9.624 -0.705 14.086 1.00 96.31 86 GLU A N 1
ATOM 716 C CA . GLU A 1 86 ? 10.434 0.454 14.472 1.00 96.31 86 GLU A CA 1
ATOM 717 C C . GLU A 1 86 ? 10.620 1.503 13.357 1.00 96.31 86 GLU A C 1
ATOM 719 O O . GLU A 1 86 ? 11.080 2.610 13.635 1.00 96.31 86 GLU A O 1
ATOM 724 N N . TYR A 1 87 ? 10.250 1.180 12.112 1.00 96.38 87 TYR A N 1
ATOM 725 C CA . TYR A 1 87 ? 10.240 2.113 10.977 1.00 96.38 87 TYR A CA 1
ATOM 726 C C . TYR A 1 87 ? 8.826 2.573 10.587 1.00 96.38 87 TYR A C 1
ATOM 728 O O . TYR A 1 87 ? 8.671 3.373 9.661 1.00 96.38 87 TYR A O 1
ATOM 736 N N . LEU A 1 88 ? 7.796 2.078 11.277 1.00 97.88 88 LEU A N 1
ATOM 737 C CA . LEU A 1 88 ? 6.399 2.428 11.053 1.00 97.88 88 LEU A CA 1
ATOM 738 C C . LEU A 1 88 ? 5.884 3.363 12.156 1.00 97.88 88 LEU A C 1
ATOM 740 O O . LEU A 1 88 ? 6.469 3.496 13.230 1.00 97.88 88 LEU A O 1
ATOM 744 N N . LYS A 1 89 ? 4.759 4.032 11.889 1.00 96.81 89 LYS A N 1
ATOM 745 C CA . LYS A 1 89 ? 3.965 4.683 12.937 1.00 96.81 89 LYS A CA 1
ATOM 746 C C . LYS A 1 89 ? 3.449 3.612 13.902 1.00 96.81 89 LYS A C 1
ATOM 748 O O . LYS A 1 89 ? 3.090 2.524 13.469 1.00 96.81 89 LYS A O 1
ATOM 753 N N . GLU A 1 90 ? 3.374 3.948 15.189 1.00 93.62 90 GLU A N 1
ATOM 754 C CA . GLU A 1 90 ? 3.106 3.004 16.289 1.00 93.62 90 GLU A CA 1
ATOM 755 C C . GLU A 1 90 ? 1.897 2.091 16.048 1.00 93.62 90 GLU A C 1
ATOM 757 O O . GLU A 1 90 ? 1.958 0.903 16.344 1.00 93.62 90 GLU A O 1
ATOM 762 N N . ASN A 1 91 ? 0.828 2.623 15.459 1.00 96.00 91 ASN A N 1
ATOM 763 C CA . ASN A 1 91 ? -0.424 1.912 15.238 1.00 96.00 91 ASN A CA 1
ATOM 764 C C . ASN A 1 91 ? -0.578 1.312 13.830 1.00 96.00 91 ASN A C 1
ATOM 766 O O . ASN A 1 91 ? -1.694 0.958 13.458 1.00 96.00 91 ASN A O 1
ATOM 770 N N . PHE A 1 92 ? 0.497 1.235 13.043 1.00 98.06 92 PHE A N 1
ATOM 771 C CA . PHE A 1 92 ? 0.477 0.697 11.683 1.00 98.06 92 PHE A CA 1
ATOM 772 C C . PHE A 1 92 ? 1.265 -0.598 11.589 1.00 98.06 92 PHE A C 1
ATOM 774 O O . PHE A 1 92 ? 2.386 -0.676 12.079 1.00 98.06 92 PHE A O 1
ATOM 781 N N . GLU A 1 93 ? 0.732 -1.545 10.831 1.00 97.81 93 GLU A N 1
ATOM 782 C CA . GLU A 1 93 ? 1.485 -2.661 10.268 1.00 97.81 93 GLU A CA 1
ATOM 783 C C . GLU A 1 93 ? 1.347 -2.604 8.750 1.00 97.81 93 GLU A C 1
ATOM 785 O O . GLU A 1 93 ? 0.274 -2.289 8.235 1.00 97.81 93 GLU A O 1
ATOM 790 N N . VAL A 1 94 ? 2.428 -2.875 8.021 1.00 98.31 94 VAL A N 1
ATOM 791 C CA . VAL A 1 94 ? 2.437 -2.838 6.554 1.00 98.31 94 VAL A CA 1
ATOM 792 C C . VAL A 1 94 ? 3.242 -4.019 6.035 1.00 98.31 94 VAL A C 1
ATOM 794 O O . VAL A 1 94 ? 4.355 -4.261 6.506 1.00 98.31 94 VAL A O 1
ATOM 797 N N . ASP A 1 95 ? 2.727 -4.728 5.036 1.00 95.19 95 ASP A N 1
ATOM 798 C CA . ASP A 1 95 ? 3.461 -5.783 4.343 1.00 95.19 95 ASP A CA 1
ATOM 799 C C . ASP A 1 95 ? 3.273 -5.745 2.825 1.00 95.19 95 ASP A C 1
ATOM 801 O O . ASP A 1 95 ? 2.233 -5.358 2.286 1.00 95.19 95 ASP A O 1
ATOM 805 N N . LEU A 1 96 ? 4.331 -6.148 2.121 1.00 94.62 96 LEU A N 1
ATOM 806 C CA . LEU A 1 96 ? 4.278 -6.424 0.693 1.00 94.62 96 LEU A CA 1
ATOM 807 C C . LEU A 1 96 ? 3.886 -7.884 0.503 1.00 94.62 96 LEU A C 1
ATOM 809 O O . LEU A 1 96 ? 4.642 -8.780 0.871 1.00 94.62 96 LEU A O 1
ATOM 813 N N . PHE A 1 97 ? 2.735 -8.126 -0.111 1.00 91.25 97 PHE A N 1
ATOM 814 C CA . PHE A 1 97 ? 2.259 -9.464 -0.418 1.00 91.25 97 PHE A CA 1
ATOM 815 C C . PHE A 1 97 ? 2.359 -9.767 -1.913 1.00 91.25 97 PHE A C 1
ATOM 817 O O . PHE A 1 97 ? 1.860 -9.031 -2.767 1.00 91.25 97 PHE A O 1
ATOM 824 N N . PHE A 1 98 ? 2.967 -10.905 -2.222 1.00 87.81 98 PHE A N 1
ATOM 825 C CA . PHE A 1 98 ? 3.219 -11.422 -3.558 1.00 87.81 98 PHE A CA 1
ATOM 826 C C . PHE A 1 98 ? 2.429 -12.722 -3.740 1.00 87.81 98 PHE A C 1
ATOM 828 O O . PHE A 1 98 ? 2.896 -13.786 -3.327 1.00 87.81 98 PHE A O 1
ATOM 835 N N . PRO A 1 99 ? 1.229 -12.677 -4.342 1.00 85.62 99 PRO A N 1
ATOM 836 C CA . PRO A 1 99 ? 0.473 -13.880 -4.661 1.00 85.62 99 PRO A CA 1
ATOM 837 C C . PRO A 1 99 ? 1.296 -14.854 -5.518 1.00 85.62 99 PRO A C 1
ATOM 839 O O . PRO A 1 99 ? 1.975 -14.449 -6.460 1.00 85.62 99 PRO A O 1
ATOM 842 N N . SER A 1 100 ? 1.179 -16.153 -5.237 1.00 78.06 100 SER A N 1
ATOM 843 C CA . SER A 1 100 ? 1.873 -17.235 -5.966 1.00 78.06 100 SER A CA 1
ATOM 844 C C . SER A 1 100 ? 1.509 -17.316 -7.456 1.00 78.06 100 SER A C 1
ATOM 846 O O . SER A 1 100 ? 2.225 -17.924 -8.253 1.00 78.06 100 SER A O 1
ATOM 848 N N . LYS A 1 101 ? 0.376 -16.723 -7.849 1.00 77.81 101 LYS A N 1
ATOM 849 C CA . LYS A 1 101 ? -0.133 -16.696 -9.222 1.00 77.81 101 LYS A CA 1
ATOM 850 C C . LYS A 1 101 ? -0.566 -15.285 -9.598 1.00 77.81 101 LYS A C 1
ATOM 852 O O . LYS A 1 101 ? -1.149 -14.568 -8.792 1.00 77.81 101 LYS A O 1
ATOM 857 N N . GLY A 1 102 ? -0.365 -14.942 -10.867 1.00 80.56 102 GLY A N 1
ATOM 858 C CA . GLY A 1 102 ? -0.801 -13.675 -11.449 1.00 80.56 102 GLY A CA 1
ATOM 859 C C . GLY A 1 102 ? 0.317 -12.644 -11.587 1.00 80.56 102 GLY A C 1
ATOM 860 O O . GLY A 1 102 ? 1.506 -12.954 -11.509 1.00 80.56 102 GLY A O 1
ATOM 861 N N . HIS A 1 103 ? -0.088 -11.405 -11.855 1.00 85.69 103 HIS A N 1
ATOM 862 C CA . HIS A 1 103 ? 0.813 -10.275 -12.109 1.00 85.69 103 HIS A CA 1
ATOM 863 C C . HIS A 1 103 ? 0.644 -9.159 -11.080 1.00 85.69 103 HIS A C 1
ATOM 865 O O . HIS A 1 103 ? 0.891 -7.996 -11.380 1.00 85.69 103 HIS A O 1
ATOM 871 N N . THR A 1 104 ? 0.177 -9.506 -9.884 1.00 91.00 104 THR A N 1
ATOM 872 C CA . THR A 1 104 ? -0.206 -8.536 -8.862 1.00 91.00 104 THR A CA 1
ATOM 873 C C . THR A 1 104 ? 0.790 -8.498 -7.713 1.00 91.00 104 THR A C 1
ATOM 875 O O . THR A 1 104 ? 1.307 -9.540 -7.324 1.00 91.00 104 THR A O 1
ATOM 878 N N . ILE A 1 105 ? 0.998 -7.321 -7.131 1.00 93.38 105 ILE A N 1
ATOM 879 C CA . ILE A 1 105 ? 1.566 -7.153 -5.784 1.00 93.38 105 ILE A CA 1
ATOM 880 C C . ILE A 1 105 ? 0.521 -6.438 -4.959 1.00 93.38 105 ILE A C 1
ATOM 882 O O . ILE A 1 105 ? -0.111 -5.510 -5.462 1.00 93.38 105 ILE A O 1
ATOM 886 N N . LYS A 1 106 ? 0.369 -6.828 -3.701 1.00 95.69 106 LYS A N 1
ATOM 887 C CA . LYS A 1 106 ? -0.465 -6.096 -2.760 1.00 95.69 106 LYS A CA 1
ATOM 888 C C . LYS A 1 106 ? 0.404 -5.390 -1.733 1.00 95.69 106 LYS A C 1
ATOM 890 O O . LYS A 1 106 ? 1.359 -5.971 -1.229 1.00 95.69 106 LYS A O 1
ATOM 895 N N . ILE A 1 107 ? 0.048 -4.159 -1.411 1.00 98.06 107 ILE A N 1
ATOM 896 C CA . ILE A 1 107 ? 0.401 -3.562 -0.129 1.00 98.06 107 ILE A CA 1
ATOM 897 C C . ILE A 1 107 ? -0.776 -3.869 0.779 1.00 98.06 107 ILE A C 1
ATOM 899 O O . ILE A 1 107 ? -1.909 -3.495 0.472 1.00 98.06 107 ILE A O 1
ATOM 903 N N . ARG A 1 108 ? -0.513 -4.596 1.850 1.00 96.81 108 ARG A N 1
ATOM 904 C CA . ARG A 1 108 ? -1.476 -4.841 2.910 1.00 96.81 108 ARG A CA 1
ATOM 905 C C . ARG A 1 108 ? -1.104 -3.945 4.075 1.00 96.81 108 ARG A C 1
ATOM 907 O O . ARG A 1 108 ? 0.085 -3.738 4.330 1.00 96.81 108 ARG A O 1
ATOM 914 N N . GLY A 1 109 ? -2.094 -3.410 4.764 1.00 97.56 109 GLY A N 1
ATOM 915 C CA . GLY A 1 109 ? -1.814 -2.713 5.999 1.00 97.56 109 GLY A CA 1
ATOM 916 C C . GLY A 1 109 ? -2.961 -2.735 6.978 1.00 97.56 109 GLY A C 1
ATOM 917 O O . GLY A 1 109 ? -4.132 -2.728 6.599 1.00 97.56 109 GLY A O 1
ATOM 918 N N . ASN A 1 110 ? -2.570 -2.742 8.242 1.00 98.00 110 ASN A N 1
ATOM 919 C CA . ASN A 1 110 ? -3.448 -2.750 9.392 1.00 98.00 110 ASN A CA 1
ATOM 920 C C . ASN A 1 110 ? -3.238 -1.448 10.155 1.00 98.00 110 ASN A C 1
ATOM 922 O O . ASN A 1 110 ? -2.099 -1.035 10.382 1.00 98.00 110 ASN A O 1
ATOM 926 N N . VAL A 1 111 ? -4.332 -0.814 10.566 1.00 98.19 111 VAL A N 1
ATOM 927 C CA . VAL A 1 111 ? -4.298 0.359 11.440 1.00 98.19 111 VAL A CA 1
ATOM 928 C C . VAL A 1 111 ? -5.066 0.051 12.708 1.00 98.19 111 VAL A C 1
ATOM 930 O O . VAL A 1 111 ? -6.290 -0.086 12.682 1.00 98.19 111 VAL A O 1
ATOM 933 N N . ASN A 1 112 ? -4.337 -0.031 13.815 1.00 96.75 112 ASN A N 1
ATOM 934 C CA . ASN A 1 112 ? -4.896 -0.249 15.139 1.00 96.75 112 ASN A CA 1
ATOM 935 C C . ASN A 1 112 ? -5.559 1.042 15.636 1.00 96.75 112 ASN A C 1
ATOM 937 O O . ASN A 1 112 ? -4.946 2.114 15.681 1.00 96.75 112 ASN A O 1
ATOM 941 N N . ILE A 1 113 ? -6.822 0.930 16.028 1.00 95.56 113 ILE A N 1
ATOM 942 C CA . ILE A 1 113 ? -7.659 2.001 16.557 1.00 95.56 113 ILE A CA 1
ATOM 943 C C . ILE A 1 113 ? -8.148 1.595 17.950 1.00 95.56 113 ILE A C 1
ATOM 945 O O . ILE A 1 113 ? -8.556 0.456 18.181 1.00 95.56 113 ILE A O 1
ATOM 949 N N . ALA A 1 114 ? -8.112 2.552 18.884 1.00 88.75 114 ALA A N 1
ATOM 950 C CA . ALA A 1 114 ? -8.558 2.383 20.268 1.00 88.75 114 ALA A CA 1
A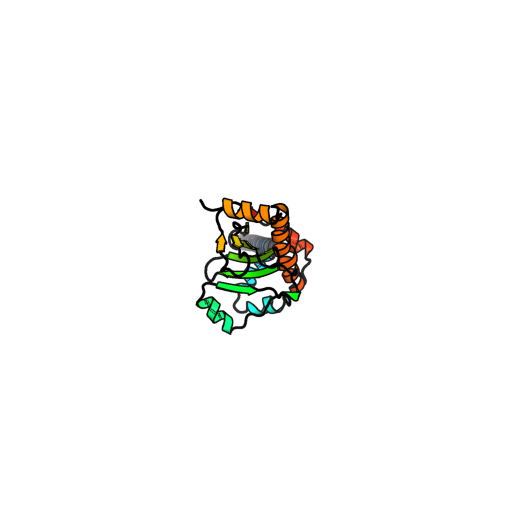TOM 951 C C . ALA A 1 114 ? -7.929 1.163 20.975 1.00 88.75 114 ALA A C 1
ATOM 953 O O . ALA A 1 114 ? -8.639 0.263 21.420 1.00 88.75 114 ALA A O 1
ATOM 954 N N . ASN A 1 115 ? -6.595 1.147 21.092 1.00 85.50 115 ASN A N 1
ATOM 955 C CA . ASN A 1 115 ? -5.829 0.073 21.744 1.00 85.50 115 ASN A CA 1
ATOM 956 C C . ASN A 1 115 ? -6.192 -1.318 21.198 1.00 85.50 115 ASN A C 1
ATOM 958 O O . ASN A 1 115 ? -6.588 -2.192 21.960 1.00 85.50 115 ASN A O 1
ATOM 962 N N . GLU A 1 116 ? -6.124 -1.481 19.873 1.00 83.56 116 GLU A N 1
ATOM 963 C CA . GLU A 1 116 ? -6.362 -2.757 19.167 1.00 83.56 116 GLU A CA 1
ATOM 964 C C . GLU A 1 116 ? -7.810 -3.281 19.233 1.00 83.56 116 GLU A C 1
ATOM 966 O O . GLU A 1 116 ? -8.120 -4.320 18.658 1.00 83.56 116 GLU A O 1
ATOM 971 N N . THR A 1 117 ? -8.736 -2.526 19.836 1.00 92.88 117 THR A N 1
ATOM 972 C CA . THR A 1 117 ? -10.172 -2.865 19.844 1.00 92.88 117 THR A CA 1
ATOM 973 C C . THR A 1 117 ? -10.744 -2.923 18.424 1.00 92.88 117 THR A C 1
ATOM 975 O O . THR A 1 117 ? -11.663 -3.691 18.144 1.00 92.88 117 THR A O 1
ATOM 978 N N . MET A 1 118 ? -10.238 -2.082 17.521 1.00 95.75 118 MET A N 1
ATOM 979 C CA . MET A 1 118 ? -10.619 -2.071 16.114 1.00 95.75 118 MET A CA 1
ATOM 980 C C . MET A 1 118 ? -9.364 -2.010 15.250 1.00 95.75 118 MET A C 1
ATOM 982 O O . MET A 1 118 ? -8.503 -1.166 15.475 1.00 95.75 118 MET A O 1
ATOM 986 N N . ILE A 1 119 ? -9.283 -2.861 14.237 1.00 97.44 119 ILE A N 1
ATOM 987 C CA . ILE A 1 119 ? -8.216 -2.854 13.243 1.00 97.44 119 ILE A CA 1
ATOM 988 C C . ILE A 1 119 ? -8.852 -2.591 11.888 1.00 97.44 119 ILE A C 1
ATOM 990 O O . ILE A 1 119 ? -9.698 -3.360 11.431 1.00 97.44 119 ILE A O 1
ATOM 994 N N . ILE A 1 120 ? -8.447 -1.497 11.253 1.00 98.00 120 ILE A N 1
ATOM 995 C CA . ILE A 1 120 ? -8.825 -1.200 9.873 1.00 98.00 120 ILE A CA 1
ATOM 996 C C . ILE A 1 120 ? -7.817 -1.897 8.974 1.00 98.00 120 ILE A C 1
ATOM 998 O O . ILE A 1 120 ? -6.620 -1.622 9.064 1.00 98.00 120 ILE A O 1
ATOM 1002 N N . ILE A 1 121 ? -8.304 -2.778 8.114 1.00 97.75 121 ILE A N 1
ATOM 1003 C CA . ILE A 1 121 ? -7.487 -3.574 7.209 1.00 97.75 121 ILE A CA 1
ATOM 1004 C C . ILE A 1 121 ? -7.681 -3.019 5.798 1.00 97.75 121 ILE A C 1
ATOM 1006 O O . ILE A 1 121 ? -8.801 -2.853 5.311 1.00 97.75 121 ILE A O 1
ATOM 1010 N N . MET A 1 122 ? -6.569 -2.700 5.148 1.00 98.00 122 MET A N 1
ATOM 1011 C CA . MET A 1 122 ? -6.526 -2.065 3.837 1.00 98.00 122 MET A CA 1
ATOM 1012 C C . MET A 1 122 ? -5.656 -2.867 2.884 1.00 98.00 122 MET A C 1
ATOM 1014 O O . MET A 1 122 ? -4.539 -3.267 3.220 1.00 98.00 122 MET A O 1
ATOM 1018 N N . TYR A 1 123 ? -6.135 -3.014 1.651 1.00 96.56 123 TYR A N 1
ATOM 1019 C CA . TYR A 1 123 ? -5.386 -3.647 0.576 1.00 96.56 123 TYR A CA 1
ATOM 1020 C C . TYR A 1 123 ? -5.265 -2.696 -0.613 1.00 96.56 123 TYR A C 1
ATOM 1022 O O . TYR A 1 123 ? -6.245 -2.115 -1.077 1.00 96.56 123 TYR A O 1
ATOM 1030 N N . MET A 1 124 ? -4.050 -2.553 -1.136 1.00 98.12 124 MET A N 1
ATOM 1031 C CA . MET A 1 124 ? -3.774 -1.820 -2.369 1.00 98.12 124 MET A CA 1
ATOM 1032 C C . MET A 1 124 ? -3.104 -2.767 -3.357 1.00 98.12 124 MET A C 1
ATOM 1034 O O . MET A 1 124 ? -1.944 -3.147 -3.184 1.00 98.12 124 MET A O 1
ATOM 1038 N N . SER A 1 125 ? -3.848 -3.174 -4.379 1.00 97.06 125 SER A N 1
ATOM 1039 C CA . SER A 1 125 ? -3.417 -4.153 -5.373 1.00 97.06 125 SER A CA 1
ATOM 1040 C C . SER A 1 125 ? -2.901 -3.479 -6.630 1.00 97.06 125 SER A C 1
ATOM 1042 O O . SER A 1 125 ? -3.645 -2.828 -7.360 1.00 97.06 125 SER A O 1
ATOM 1044 N N . TYR A 1 126 ? -1.625 -3.690 -6.920 1.00 97.31 126 TYR A N 1
ATOM 1045 C CA . TYR A 1 126 ? -0.990 -3.244 -8.146 1.00 97.31 126 TYR A CA 1
ATOM 1046 C C . TYR A 1 126 ? -0.961 -4.366 -9.180 1.00 97.31 126 TYR A C 1
ATOM 1048 O O . TYR A 1 126 ? -0.257 -5.356 -8.988 1.00 97.31 126 TYR A O 1
ATOM 1056 N N . ASP A 1 127 ? -1.676 -4.202 -10.292 1.00 95.00 127 ASP A N 1
ATOM 1057 C CA . ASP A 1 127 ? -1.556 -5.067 -11.467 1.00 95.00 127 ASP A CA 1
ATOM 1058 C C . ASP A 1 127 ? -0.387 -4.582 -12.332 1.00 95.00 127 ASP A C 1
ATOM 1060 O O . ASP A 1 127 ? -0.488 -3.559 -13.009 1.00 95.00 127 ASP A O 1
ATOM 1064 N N . HIS A 1 128 ? 0.720 -5.324 -12.345 1.00 91.56 128 HIS A N 1
ATOM 1065 C CA . HIS A 1 128 ? 1.907 -4.971 -13.122 1.00 91.56 128 HIS A CA 1
ATOM 1066 C C . HIS A 1 128 ? 1.674 -5.011 -14.636 1.00 91.56 128 HIS A C 1
ATOM 1068 O O . HIS A 1 128 ? 2.263 -4.220 -15.375 1.00 91.56 128 HIS A O 1
ATOM 1074 N N . LYS A 1 129 ? 0.808 -5.908 -15.123 1.00 89.62 129 LYS A N 1
ATOM 1075 C CA . LYS A 1 129 ? 0.543 -6.044 -16.559 1.00 89.62 129 LYS A CA 1
ATOM 1076 C C . LYS A 1 129 ? -0.195 -4.819 -17.090 1.00 89.62 129 LYS A C 1
ATOM 1078 O O . LYS A 1 129 ? 0.150 -4.318 -18.160 1.00 89.62 129 LYS A O 1
ATOM 1083 N N . ASN A 1 130 ? -1.201 -4.358 -16.350 1.00 90.69 130 ASN A N 1
ATOM 1084 C CA . ASN A 1 130 ? -2.039 -3.225 -16.749 1.00 90.69 130 ASN A CA 1
ATOM 1085 C C . ASN A 1 130 ? -1.574 -1.887 -16.155 1.00 90.69 130 ASN A C 1
ATOM 1087 O O . ASN A 1 130 ? -2.007 -0.835 -16.618 1.00 90.69 130 ASN A O 1
ATOM 1091 N N . ARG A 1 131 ? -0.660 -1.922 -15.180 1.00 91.69 131 ARG A N 1
ATOM 1092 C CA . ARG A 1 131 ? -0.109 -0.767 -14.455 1.00 91.69 131 ARG A CA 1
ATOM 1093 C C . ARG A 1 131 ? -1.204 0.068 -13.793 1.00 91.69 131 ARG A C 1
ATOM 1095 O O . ARG A 1 131 ? -1.263 1.288 -13.947 1.00 91.69 131 ARG A O 1
ATOM 1102 N N . VAL A 1 132 ? -2.082 -0.629 -13.077 1.00 95.12 132 VAL A N 1
ATOM 1103 C CA . VAL A 1 132 ? -3.219 -0.058 -12.350 1.00 95.12 132 VAL A CA 1
ATOM 1104 C C . VAL A 1 132 ? -3.065 -0.382 -10.870 1.00 95.12 132 VAL A C 1
ATOM 1106 O O . VAL A 1 132 ? -2.845 -1.538 -10.513 1.00 95.12 132 VAL A O 1
ATOM 1109 N N . MET A 1 133 ? -3.191 0.636 -10.020 1.00 97.44 133 MET A N 1
ATOM 1110 C CA . MET A 1 133 ? -3.324 0.478 -8.575 1.00 97.44 133 MET A CA 1
ATOM 1111 C C . MET A 1 133 ? -4.810 0.483 -8.211 1.00 97.44 133 MET A C 1
ATOM 1113 O O . MET A 1 133 ? -5.514 1.445 -8.504 1.00 97.44 133 MET A O 1
ATOM 1117 N N . THR A 1 134 ? -5.282 -0.576 -7.567 1.00 98.06 134 THR A N 1
ATOM 1118 C CA . THR A 1 134 ? -6.653 -0.678 -7.058 1.00 98.06 134 THR A CA 1
ATOM 1119 C C . THR A 1 134 ? -6.622 -0.576 -5.542 1.00 98.06 134 THR A C 1
ATOM 1121 O O . THR A 1 134 ? -5.972 -1.395 -4.896 1.00 98.06 134 THR A O 1
ATOM 1124 N N . LEU A 1 135 ? -7.307 0.417 -4.980 1.00 97.81 135 LEU A N 1
ATOM 1125 C CA . LEU A 1 135 ? -7.589 0.474 -3.547 1.00 97.81 135 LEU A CA 1
ATOM 1126 C C . LEU A 1 135 ? -8.789 -0.445 -3.310 1.00 97.81 135 LEU A C 1
ATOM 1128 O O . LEU A 1 135 ? -9.879 -0.143 -3.790 1.00 97.81 135 LEU A O 1
ATOM 1132 N N . GLU A 1 136 ? -8.572 -1.609 -2.701 1.00 97.12 136 GLU A N 1
ATOM 1133 C CA . GLU A 1 136 ? -9.637 -2.597 -2.480 1.00 97.12 136 GLU A CA 1
ATOM 1134 C C . GLU A 1 136 ? -10.582 -2.134 -1.353 1.00 97.12 136 GLU A C 1
ATOM 1136 O O . GLU A 1 136 ? -10.213 -1.241 -0.582 1.00 97.12 136 GLU A O 1
ATOM 1141 N N . PRO A 1 137 ? -11.789 -2.723 -1.242 1.00 97.25 137 PRO A N 1
ATOM 1142 C CA . PRO A 1 137 ? -12.706 -2.426 -0.146 1.00 97.25 137 PRO A CA 1
ATOM 1143 C C . PRO A 1 137 ? -12.047 -2.620 1.220 1.00 97.25 137 PRO A C 1
ATOM 1145 O O . PRO A 1 137 ? -11.220 -3.517 1.399 1.00 97.25 137 PRO A O 1
ATOM 1148 N N . LEU A 1 138 ? -12.401 -1.754 2.170 1.00 96.19 138 LEU A N 1
ATOM 1149 C CA . LEU A 1 138 ? -11.942 -1.879 3.550 1.00 96.19 138 LEU A CA 1
ATOM 1150 C C . LEU A 1 138 ? -12.531 -3.120 4.210 1.00 96.19 138 LEU A C 1
ATOM 1152 O O . LEU A 1 138 ? -13.711 -3.412 4.034 1.00 96.19 138 LEU A O 1
ATOM 1156 N N . ASP A 1 139 ? -11.739 -3.731 5.081 1.00 96.38 139 ASP A N 1
ATOM 1157 C CA . ASP A 1 139 ? -12.231 -4.680 6.071 1.00 96.38 139 ASP A CA 1
ATOM 1158 C C . ASP A 1 139 ? -11.994 -4.107 7.472 1.00 96.38 139 ASP A C 1
ATOM 1160 O O . ASP A 1 139 ? -11.064 -3.324 7.699 1.00 96.38 139 ASP A O 1
ATOM 1164 N N . ILE A 1 140 ? -12.815 -4.511 8.440 1.00 97.00 140 ILE A N 1
ATOM 1165 C CA . ILE A 1 140 ? -12.587 -4.183 9.851 1.00 97.00 140 ILE A CA 1
ATOM 1166 C C . ILE A 1 140 ? -12.559 -5.464 10.672 1.00 97.00 140 ILE A C 1
ATOM 1168 O O . ILE A 1 140 ? -13.521 -6.226 10.676 1.00 97.00 140 ILE A O 1
ATOM 1172 N N . TYR A 1 141 ? -11.480 -5.674 11.421 1.00 96.31 141 TYR A N 1
ATOM 1173 C CA . TYR A 1 141 ? -11.493 -6.599 12.549 1.00 96.31 141 TYR A CA 1
ATOM 1174 C C . TYR A 1 141 ? -11.882 -5.833 13.812 1.00 96.31 141 TYR A C 1
ATOM 1176 O O . TYR A 1 141 ? -11.300 -4.793 14.118 1.00 96.31 141 TYR A O 1
ATOM 1184 N N . TYR A 1 142 ? -12.880 -6.319 14.541 1.00 95.62 142 TYR A N 1
ATOM 1185 C CA . TYR A 1 142 ? -13.376 -5.674 15.752 1.00 95.62 142 TYR A CA 1
ATOM 1186 C C . TYR A 1 142 ? -13.419 -6.658 16.913 1.00 95.62 142 TYR A C 1
ATOM 1188 O O . TYR A 1 142 ? -14.049 -7.713 16.815 1.00 95.62 142 TYR A O 1
ATOM 1196 N N . GLN A 1 143 ? -12.782 -6.285 18.020 1.00 92.38 143 GLN A N 1
ATOM 1197 C CA . GLN A 1 143 ? -12.676 -7.086 19.230 1.00 92.38 143 GLN A CA 1
ATOM 1198 C C . GLN A 1 143 ? -12.976 -6.233 20.474 1.00 92.38 143 GLN A C 1
ATOM 1200 O O . GLN A 1 143 ? -12.083 -5.588 21.025 1.00 92.38 143 GLN A O 1
ATOM 1205 N N . PRO A 1 144 ? -14.232 -6.200 20.947 1.00 83.81 144 PRO A N 1
ATOM 1206 C CA . PRO A 1 144 ? -14.573 -5.495 22.173 1.00 83.81 144 PRO A CA 1
ATOM 1207 C C . PRO A 1 144 ? -14.124 -6.293 23.408 1.00 83.81 144 PRO A C 1
ATOM 1209 O O . PRO A 1 144 ? -14.766 -7.259 23.812 1.00 83.81 144 PRO A O 1
ATOM 1212 N N . GLY A 1 145 ? -13.044 -5.854 24.055 1.00 80.94 145 GLY A N 1
ATOM 1213 C CA . GLY A 1 145 ? -12.569 -6.457 25.305 1.00 80.94 145 GLY A CA 1
ATOM 1214 C C . GLY A 1 145 ? -11.892 -7.817 25.101 1.00 80.94 145 GLY A C 1
ATOM 1215 O O . GLY A 1 145 ? -11.055 -7.971 24.217 1.00 80.94 145 GLY A O 1
ATOM 1216 N N . GLU A 1 146 ? -12.223 -8.796 25.948 1.00 74.75 146 GLU A N 1
ATOM 1217 C CA . GLU A 1 146 ? -11.578 -10.124 25.963 1.00 74.75 146 GLU A CA 1
ATOM 1218 C C . GLU A 1 146 ? -12.269 -11.170 25.062 1.00 74.75 146 GLU A C 1
ATOM 1220 O O . GLU A 1 146 ? -11.880 -12.337 25.057 1.00 74.75 146 GLU A O 1
ATOM 1225 N N . GLU A 1 147 ? -13.306 -10.787 24.312 1.00 78.19 147 GLU A N 1
ATOM 1226 C CA . GLU A 1 147 ? -14.006 -11.697 23.396 1.00 78.19 147 GLU A CA 1
ATOM 1227 C C . GLU A 1 147 ? -13.171 -12.023 22.146 1.00 78.19 147 GLU A C 1
ATOM 1229 O O . GLU A 1 147 ? -12.231 -11.310 21.802 1.00 78.19 147 GLU A O 1
ATOM 1234 N N . LEU A 1 148 ? -13.519 -13.105 21.437 1.00 82.69 148 LEU A N 1
ATOM 1235 C CA . LEU A 1 148 ? -12.958 -13.375 20.109 1.00 82.69 148 LEU A CA 1
ATOM 1236 C C . LEU A 1 148 ? -13.453 -12.300 19.134 1.00 82.69 148 LEU A C 1
ATOM 1238 O O . LEU A 1 148 ? -14.659 -12.077 19.022 1.00 82.69 148 LEU A O 1
ATOM 1242 N N . GLY A 1 149 ? -12.537 -11.636 18.429 1.00 88.38 149 GLY A N 1
ATOM 1243 C CA . GLY A 1 149 ? -12.917 -10.599 17.479 1.00 88.38 149 GLY A CA 1
ATOM 1244 C C . GLY A 1 149 ? -13.581 -11.150 16.219 1.00 88.38 149 GLY A C 1
ATOM 1245 O O . GLY A 1 149 ? -13.523 -12.341 15.908 1.00 88.38 149 GLY A O 1
ATOM 1246 N N . THR A 1 150 ? -14.246 -10.259 15.492 1.00 93.69 150 THR A N 1
ATOM 1247 C CA . THR A 1 150 ? -14.998 -10.572 14.271 1.00 93.69 150 THR A CA 1
ATOM 1248 C C . THR A 1 150 ? -14.491 -9.729 13.108 1.00 93.69 150 THR A C 1
ATOM 1250 O O . THR A 1 150 ? -14.236 -8.537 13.274 1.00 93.69 150 THR A O 1
ATOM 1253 N N . HIS A 1 151 ? -14.359 -10.350 11.934 1.00 94.81 151 HIS A N 1
ATOM 1254 C CA . HIS A 1 151 ? -14.067 -9.665 10.676 1.00 94.81 151 HIS A CA 1
ATOM 1255 C C . HIS A 1 151 ? -15.365 -9.232 9.990 1.00 94.81 151 HIS A C 1
ATOM 1257 O O . HIS A 1 151 ? -16.260 -10.050 9.775 1.00 94.81 151 HIS A O 1
ATOM 1263 N N . TYR A 1 152 ? -15.438 -7.955 9.634 1.00 94.88 152 TYR A N 1
ATOM 1264 C CA . TYR A 1 152 ? -16.556 -7.329 8.944 1.00 94.88 152 TYR A CA 1
ATOM 1265 C C . TYR A 1 152 ? -16.123 -6.860 7.559 1.00 94.88 152 TYR A C 1
ATOM 1267 O O . TYR A 1 152 ? -15.077 -6.226 7.409 1.00 94.88 152 TYR A O 1
ATOM 1275 N N . HIS A 1 153 ? -16.973 -7.161 6.580 1.00 93.62 153 HIS A N 1
ATOM 1276 C CA . HIS A 1 153 ? -16.794 -6.837 5.162 1.00 93.62 153 HIS A CA 1
ATOM 1277 C C . HIS A 1 153 ? -18.002 -6.077 4.588 1.00 93.62 153 HIS A C 1
ATOM 1279 O O . HIS A 1 153 ? -17.966 -5.609 3.452 1.00 93.62 153 HIS A O 1
ATOM 1285 N N . ASP A 1 154 ? -19.098 -5.989 5.348 1.00 93.88 154 ASP A N 1
ATOM 1286 C CA . ASP A 1 154 ? -20.333 -5.352 4.916 1.00 93.88 154 ASP A CA 1
ATOM 1287 C C . ASP A 1 154 ? -20.299 -3.841 5.164 1.00 93.88 154 ASP A C 1
ATOM 1289 O O . ASP A 1 154 ? -19.797 -3.353 6.182 1.00 93.88 154 ASP A O 1
ATOM 1293 N N . SER A 1 155 ? -20.887 -3.087 4.236 1.00 94.31 155 SER A N 1
ATOM 1294 C CA . SER A 1 155 ? -20.843 -1.627 4.277 1.00 94.31 155 SER A CA 1
ATOM 1295 C C . SER A 1 155 ? -21.456 -1.051 5.551 1.00 94.31 155 SER A C 1
ATOM 1297 O O . SER A 1 155 ? -20.941 -0.076 6.094 1.00 94.31 155 SER A O 1
ATOM 1299 N N . GLN A 1 156 ? -22.574 -1.618 6.021 1.00 95.12 156 GLN A N 1
ATOM 1300 C CA . GLN A 1 156 ? -23.325 -1.041 7.132 1.00 95.12 156 GLN A CA 1
ATOM 1301 C C . GLN A 1 156 ? -22.502 -1.087 8.421 1.00 95.12 156 GLN A C 1
ATOM 1303 O O . GLN A 1 156 ? -22.294 -0.045 9.047 1.00 95.12 156 GLN A O 1
ATOM 1308 N N . THR A 1 157 ? -21.989 -2.264 8.783 1.00 95.25 157 THR A N 1
ATOM 1309 C CA . THR A 1 157 ? -21.213 -2.435 10.013 1.00 95.25 157 THR A CA 1
ATOM 1310 C C . THR A 1 157 ? -19.911 -1.645 9.960 1.00 95.25 157 THR A C 1
ATOM 1312 O O . THR A 1 157 ? -19.533 -1.006 10.944 1.00 95.25 157 THR A O 1
ATOM 1315 N N . ILE A 1 158 ? -19.258 -1.601 8.794 1.00 96.19 158 ILE A N 1
ATOM 1316 C CA . ILE A 1 158 ? -18.039 -0.812 8.602 1.00 96.19 158 ILE A CA 1
ATOM 1317 C C . ILE A 1 158 ? -18.302 0.678 8.849 1.00 96.19 158 ILE A C 1
ATOM 1319 O O . ILE A 1 158 ? -17.592 1.296 9.643 1.00 96.19 158 ILE A O 1
ATOM 1323 N N . TYR A 1 159 ? -19.344 1.263 8.250 1.00 97.12 159 TYR A N 1
ATOM 1324 C CA . TYR A 1 159 ? -19.668 2.676 8.479 1.00 97.12 159 TYR A CA 1
ATOM 1325 C C . TYR A 1 159 ? -20.036 2.975 9.938 1.00 97.12 159 TYR A C 1
ATOM 1327 O O . TYR A 1 159 ? -19.645 4.019 10.468 1.00 97.12 159 TYR A O 1
ATOM 1335 N N . GLU A 1 160 ? -20.769 2.077 10.600 1.00 96.94 160 GLU A N 1
ATOM 1336 C CA . GLU A 1 160 ? -21.127 2.230 12.013 1.00 96.94 160 GLU A CA 1
ATOM 1337 C C . GLU A 1 160 ? -19.887 2.225 12.919 1.00 96.94 160 GLU A C 1
ATOM 1339 O O . GLU A 1 160 ? -19.769 3.082 13.803 1.00 96.94 160 GLU A O 1
ATOM 1344 N N . LEU A 1 161 ? -18.934 1.322 12.671 1.00 97.06 161 LEU A N 1
ATOM 1345 C CA . LEU A 1 161 ? -17.683 1.232 13.425 1.00 97.06 161 LEU A CA 1
ATOM 1346 C C . LEU A 1 161 ? -16.771 2.437 13.175 1.00 97.06 161 LEU A C 1
ATOM 1348 O O . LEU A 1 161 ? -16.317 3.059 14.137 1.00 97.06 161 LEU A O 1
ATOM 1352 N N . LEU A 1 162 ? -16.562 2.835 11.916 1.00 97.50 162 LEU A N 1
ATOM 1353 C CA . LEU A 1 162 ? -15.770 4.026 11.589 1.00 97.50 162 LEU A CA 1
ATOM 1354 C C . LEU A 1 162 ? -16.338 5.273 12.278 1.00 97.50 162 LEU A C 1
ATOM 1356 O O . LEU A 1 162 ? -15.599 6.022 12.916 1.00 97.50 162 LEU A O 1
ATOM 1360 N N . LYS A 1 163 ? -17.666 5.448 12.245 1.00 97.62 163 LYS A N 1
ATOM 1361 C CA . LYS A 1 163 ? -18.342 6.552 12.935 1.00 97.62 163 LYS A CA 1
ATOM 1362 C C . LYS A 1 163 ? -18.173 6.481 14.454 1.00 97.62 163 LYS A C 1
ATOM 1364 O O . LYS A 1 163 ? -17.929 7.511 15.076 1.00 97.62 163 LYS A O 1
ATOM 1369 N N . LYS A 1 164 ? -18.310 5.293 15.054 1.00 96.69 164 LYS A N 1
ATOM 1370 C CA . LYS A 1 164 ? -18.159 5.079 16.505 1.00 96.69 164 LYS A CA 1
ATOM 1371 C C . LYS A 1 164 ? -16.776 5.492 17.011 1.00 96.69 164 LYS A C 1
ATOM 1373 O O . LYS A 1 164 ? -16.679 6.004 18.122 1.00 96.69 164 LYS A O 1
ATOM 1378 N N . TYR A 1 165 ? -15.739 5.270 16.208 1.00 96.38 165 TYR A N 1
ATOM 1379 C CA . TYR A 1 165 ? -14.351 5.597 16.543 1.00 96.38 165 TYR A CA 1
ATOM 1380 C C . TYR A 1 165 ? -13.856 6.898 15.897 1.00 96.38 165 TYR A C 1
ATOM 1382 O O . TYR A 1 165 ? -12.654 7.148 15.885 1.00 96.38 165 TYR A O 1
ATOM 1390 N N . GLU A 1 166 ? -14.771 7.722 15.377 1.00 97.19 166 GLU A N 1
ATOM 1391 C CA . GLU A 1 166 ? -14.479 9.030 14.772 1.00 97.19 166 GLU A CA 1
ATOM 1392 C C . GLU A 1 166 ? -13.447 8.973 13.628 1.00 97.19 166 GLU A C 1
ATOM 1394 O O . GLU A 1 166 ? -12.750 9.948 13.348 1.00 97.19 166 GLU A O 1
ATOM 1399 N N . VAL A 1 167 ? -13.371 7.838 12.926 1.00 97.81 167 VAL A N 1
ATOM 1400 C CA . VAL A 1 167 ? -12.508 7.663 11.755 1.00 97.81 167 VAL A CA 1
ATOM 1401 C C . VAL A 1 167 ? -13.258 8.126 10.513 1.00 97.81 167 VAL A C 1
ATOM 1403 O O . VAL A 1 167 ? -14.289 7.575 10.131 1.00 97.81 167 VAL A O 1
ATOM 1406 N N . THR A 1 168 ? -12.728 9.157 9.865 1.00 97.81 168 THR A N 1
ATOM 1407 C CA . THR A 1 168 ? -13.311 9.735 8.649 1.00 97.81 168 THR A CA 1
ATOM 1408 C C . THR A 1 168 ? -12.717 9.113 7.386 1.00 97.81 168 THR A C 1
ATOM 1410 O O . THR A 1 168 ? -11.606 8.584 7.402 1.00 97.81 168 THR A O 1
ATOM 1413 N N . GLU A 1 169 ? -13.397 9.258 6.244 1.00 97.31 169 GLU A N 1
ATOM 1414 C CA . GLU A 1 169 ? -12.830 8.875 4.939 1.00 97.31 169 GLU A CA 1
ATOM 1415 C C . GLU A 1 169 ? -11.503 9.590 4.641 1.00 97.31 169 GLU A C 1
ATOM 1417 O O . GLU A 1 169 ? -10.627 9.038 3.978 1.00 97.31 169 GLU A O 1
ATOM 1422 N N . GLN A 1 170 ? -11.333 10.818 5.142 1.00 98.25 170 GLN A N 1
ATOM 1423 C CA . GLN A 1 170 ? -10.084 11.560 5.003 1.00 98.25 170 GLN A CA 1
ATOM 1424 C C . GLN A 1 170 ? -8.947 10.886 5.781 1.00 98.25 170 GLN A C 1
ATOM 1426 O O . GLN A 1 170 ? -7.839 10.788 5.260 1.00 98.25 170 GLN A O 1
ATOM 1431 N N . ASN A 1 171 ? -9.225 10.350 6.973 1.00 98.25 171 ASN A N 1
ATOM 1432 C CA . ASN A 1 171 ? -8.231 9.573 7.713 1.00 98.25 171 ASN A CA 1
ATOM 1433 C C . ASN A 1 171 ? -7.839 8.307 6.947 1.00 98.25 171 ASN A C 1
ATOM 1435 O O . ASN A 1 171 ? 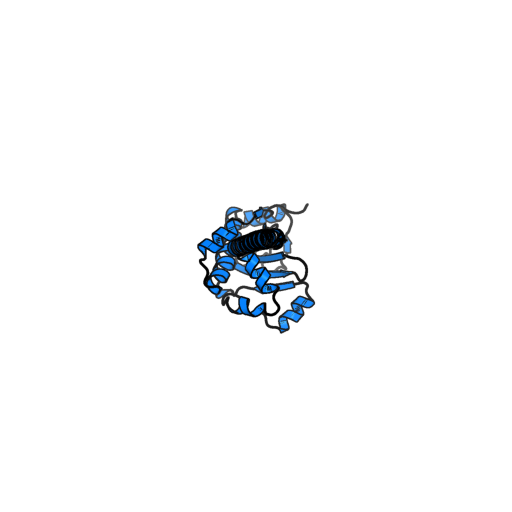-6.653 8.023 6.831 1.00 98.25 171 ASN A O 1
ATOM 1439 N N . ILE A 1 172 ? -8.804 7.597 6.350 1.00 98.44 172 ILE A N 1
ATOM 1440 C CA . ILE A 1 172 ? -8.513 6.422 5.513 1.00 98.44 172 ILE A CA 1
ATOM 1441 C C . ILE A 1 172 ? -7.586 6.784 4.346 1.00 98.44 172 ILE A C 1
ATOM 1443 O O . ILE A 1 172 ? -6.591 6.097 4.117 1.00 98.44 172 ILE A O 1
ATOM 1447 N N . LYS A 1 173 ? -7.858 7.893 3.648 1.00 97.88 173 LYS A N 1
ATOM 1448 C CA . LYS A 1 173 ? -6.994 8.379 2.558 1.00 97.88 173 LYS A CA 1
ATOM 1449 C C . LYS A 1 173 ? -5.584 8.694 3.043 1.00 97.88 173 LYS A C 1
ATOM 1451 O O . LYS A 1 173 ? -4.619 8.331 2.379 1.00 97.88 173 LYS A O 1
ATOM 1456 N N . GLU A 1 174 ? -5.451 9.325 4.205 1.00 98.50 174 GLU A N 1
ATOM 1457 C CA . GLU A 1 174 ? -4.148 9.608 4.818 1.00 98.50 174 GLU A CA 1
ATOM 1458 C C . GLU A 1 174 ? -3.405 8.327 5.210 1.00 98.50 174 GLU A C 1
ATOM 1460 O O . GLU A 1 174 ? -2.184 8.254 5.063 1.00 98.50 174 GLU A O 1
ATOM 1465 N N . TYR A 1 175 ? -4.121 7.297 5.668 1.00 98.50 175 TYR A N 1
ATOM 1466 C CA . TYR A 1 175 ? -3.528 5.998 5.975 1.00 98.50 175 TYR A CA 1
ATOM 1467 C C . TYR A 1 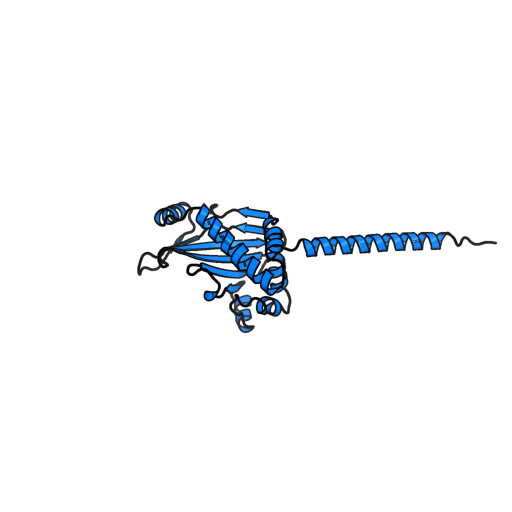175 ? -3.018 5.314 4.704 1.00 98.50 175 TYR A C 1
ATOM 1469 O O . TYR A 1 175 ? -1.873 4.863 4.668 1.00 98.50 175 TYR A O 1
ATOM 1477 N N . GLN A 1 176 ? -3.826 5.292 3.641 1.00 98.31 176 GLN A N 1
ATOM 1478 C CA . GLN A 1 176 ? -3.432 4.771 2.328 1.00 98.31 176 GLN A CA 1
ATOM 1479 C C . GLN A 1 176 ? -2.240 5.539 1.747 1.00 98.31 176 GLN A C 1
ATOM 1481 O O . GLN A 1 176 ? -1.290 4.928 1.251 1.00 98.31 176 GLN A O 1
ATOM 1486 N N . GLU A 1 177 ? -2.248 6.871 1.852 1.00 98.25 177 GLU A N 1
ATOM 1487 C CA . GLU A 1 177 ? -1.154 7.721 1.384 1.00 98.25 177 GLU A CA 1
ATOM 1488 C C . GLU A 1 177 ? 0.144 7.435 2.147 1.00 98.25 177 GLU A C 1
ATOM 1490 O O . GLU A 1 177 ? 1.197 7.280 1.526 1.00 98.25 177 GLU A O 1
ATOM 1495 N N . TYR A 1 178 ? 0.060 7.295 3.472 1.00 98.62 178 TYR A N 1
ATOM 1496 C CA . TYR A 1 178 ? 1.193 6.928 4.315 1.00 98.62 178 TYR A CA 1
ATOM 1497 C C . TYR A 1 178 ? 1.772 5.563 3.915 1.00 98.62 178 TYR A C 1
ATOM 1499 O O . TYR A 1 178 ? 2.966 5.453 3.638 1.00 98.62 178 TYR A O 1
ATOM 1507 N N . MET A 1 179 ? 0.936 4.528 3.810 1.00 98.56 179 MET A N 1
ATOM 1508 C CA . MET A 1 179 ? 1.397 3.182 3.454 1.00 98.56 179 MET A CA 1
ATOM 1509 C C . MET A 1 179 ? 2.024 3.137 2.055 1.00 98.56 179 MET A C 1
ATOM 1511 O O . MET A 1 179 ? 3.090 2.552 1.864 1.00 98.56 179 MET A O 1
ATOM 1515 N N . LEU A 1 180 ? 1.396 3.774 1.064 1.00 98.44 180 LEU A N 1
ATOM 1516 C CA . LEU A 1 180 ? 1.903 3.744 -0.303 1.00 98.44 180 LEU A CA 1
ATOM 1517 C C . LEU A 1 180 ? 3.147 4.618 -0.467 1.00 98.44 180 LEU A C 1
ATOM 1519 O O . LEU A 1 180 ? 4.173 4.154 -0.964 1.00 98.44 180 LEU A O 1
ATOM 1523 N N . PHE A 1 181 ? 3.054 5.896 -0.111 1.00 98.38 181 PHE A N 1
ATOM 1524 C CA . PHE A 1 181 ? 4.094 6.859 -0.446 1.00 98.38 181 PHE A CA 1
ATOM 1525 C C . PHE A 1 181 ? 5.162 6.965 0.635 1.00 98.38 181 PHE A C 1
ATOM 1527 O O . PHE A 1 181 ? 6.352 6.918 0.319 1.00 98.38 181 PHE A O 1
ATOM 1534 N N . ASP A 1 182 ? 4.753 7.087 1.895 1.00 98.06 182 ASP A N 1
ATOM 1535 C CA . ASP A 1 182 ? 5.702 7.341 2.977 1.00 98.06 182 ASP A CA 1
ATOM 1536 C C . ASP A 1 182 ? 6.455 6.081 3.400 1.00 98.06 182 ASP A C 1
ATOM 1538 O O . ASP A 1 182 ? 7.630 6.175 3.750 1.00 98.06 182 ASP A O 1
ATOM 1542 N N . VAL A 1 183 ? 5.807 4.916 3.315 1.00 98.38 183 VAL A N 1
ATOM 1543 C CA . VAL A 1 183 ? 6.427 3.617 3.590 1.00 98.38 183 VAL A CA 1
ATOM 1544 C C . VAL A 1 183 ? 6.991 3.024 2.301 1.00 98.38 183 VAL A C 1
ATOM 1546 O O . VAL A 1 183 ? 8.206 3.029 2.109 1.00 98.38 183 VAL A O 1
ATOM 1549 N N . VAL A 1 184 ? 6.150 2.547 1.377 1.00 98.19 184 VAL A N 1
ATOM 1550 C CA . VAL A 1 184 ? 6.628 1.718 0.254 1.00 98.19 184 VAL A CA 1
ATOM 1551 C C . VAL A 1 184 ? 7.489 2.494 -0.744 1.00 98.19 184 VAL A C 1
ATOM 1553 O O . VAL A 1 184 ? 8.605 2.072 -1.055 1.00 98.19 184 VAL A O 1
ATOM 1556 N N . VAL A 1 185 ? 7.016 3.640 -1.241 1.00 98.06 185 VAL A N 1
ATOM 1557 C CA . VAL A 1 185 ? 7.765 4.427 -2.237 1.00 98.06 185 VAL A CA 1
ATOM 1558 C C . VAL A 1 185 ? 9.065 4.964 -1.662 1.00 98.06 185 VAL A C 1
ATOM 1560 O O . VAL A 1 185 ? 10.102 4.833 -2.315 1.00 98.06 185 VAL A O 1
ATOM 1563 N N . ASN A 1 186 ? 9.032 5.556 -0.470 1.00 97.75 186 ASN A N 1
ATOM 1564 C CA . ASN A 1 186 ? 10.219 6.176 0.109 1.00 97.75 186 ASN A CA 1
ATOM 1565 C C . ASN A 1 186 ? 11.294 5.150 0.469 1.00 97.75 186 ASN A C 1
ATOM 1567 O O . ASN A 1 186 ? 12.426 5.314 0.019 1.00 97.75 186 ASN A O 1
ATOM 1571 N N . THR A 1 187 ? 10.947 4.090 1.208 1.00 97.19 187 THR A N 1
ATOM 1572 C CA . THR A 1 187 ? 11.929 3.071 1.634 1.00 97.19 187 THR A CA 1
ATOM 1573 C C . THR A 1 187 ? 12.570 2.382 0.433 1.00 97.19 187 THR A C 1
ATOM 1575 O O . THR A 1 187 ? 13.793 2.256 0.359 1.00 97.19 187 THR A O 1
ATOM 1578 N N . TRP A 1 188 ? 11.771 2.034 -0.583 1.00 96.50 188 TRP A N 1
ATOM 1579 C CA . TRP A 1 188 ? 12.303 1.459 -1.815 1.00 96.50 188 TRP A CA 1
ATOM 1580 C C . TRP A 1 188 ? 13.207 2.442 -2.563 1.00 96.50 188 TRP A C 1
ATOM 1582 O O . TRP A 1 188 ? 14.295 2.079 -3.009 1.00 96.50 188 TRP A O 1
ATOM 1592 N N . SER A 1 189 ? 12.779 3.696 -2.709 1.00 96.19 189 SER A N 1
ATOM 1593 C CA . SER A 1 189 ? 13.555 4.710 -3.431 1.00 96.19 189 SER A CA 1
ATOM 1594 C C . SER A 1 189 ? 14.892 4.995 -2.750 1.00 96.19 189 SER A C 1
ATOM 1596 O O . SER A 1 189 ? 15.912 5.042 -3.439 1.00 96.19 189 SER A O 1
ATOM 1598 N N . ASP A 1 190 ? 14.899 5.120 -1.422 1.00 95.94 190 ASP A N 1
ATOM 1599 C CA . ASP A 1 190 ? 16.107 5.349 -0.628 1.00 95.94 190 ASP A CA 1
ATOM 1600 C C . ASP A 1 190 ? 17.085 4.174 -0.766 1.00 95.94 190 ASP A C 1
ATOM 1602 O O . ASP A 1 190 ? 18.253 4.381 -1.105 1.00 95.94 190 ASP A O 1
ATOM 1606 N N . ALA A 1 191 ? 16.595 2.937 -0.640 1.00 94.19 191 ALA A N 1
ATOM 1607 C CA . ALA A 1 191 ? 17.394 1.723 -0.823 1.00 94.19 191 ALA A CA 1
ATOM 1608 C C . ALA A 1 191 ? 18.037 1.610 -2.219 1.00 94.19 191 ALA A C 1
ATOM 1610 O O . ALA A 1 191 ? 19.109 1.019 -2.378 1.00 94.19 191 ALA A O 1
ATOM 1611 N N . GLN A 1 192 ? 17.394 2.177 -3.246 1.00 90.50 192 GLN A N 1
ATOM 1612 C CA . GLN A 1 192 ? 17.910 2.196 -4.618 1.00 90.50 192 GLN A CA 1
ATOM 1613 C C . GLN A 1 192 ? 18.669 3.488 -4.974 1.00 90.50 192 GLN A C 1
ATOM 1615 O O . GLN A 1 192 ? 19.058 3.658 -6.134 1.00 90.50 192 GLN A O 1
ATOM 1620 N N . GLY A 1 193 ? 18.878 4.405 -4.021 1.00 92.25 193 GLY A N 1
ATOM 1621 C CA . GLY A 1 193 ? 19.555 5.686 -4.252 1.00 92.25 193 GLY A CA 1
ATOM 1622 C C . GLY A 1 193 ? 18.820 6.600 -5.241 1.00 92.25 193 GLY A C 1
ATOM 1623 O O . GLY A 1 193 ? 19.453 7.355 -5.983 1.00 92.25 193 GLY A O 1
ATOM 1624 N N . LYS A 1 194 ? 17.489 6.498 -5.309 1.00 92.69 194 LYS A N 1
ATOM 1625 C CA . LYS A 1 194 ? 16.633 7.267 -6.220 1.00 92.69 194 LYS A CA 1
ATOM 1626 C C . LYS A 1 194 ? 16.043 8.494 -5.531 1.00 92.69 194 LYS A C 1
ATOM 1628 O O . LYS A 1 194 ? 15.859 8.535 -4.323 1.00 92.69 194 LYS A O 1
ATOM 1633 N N . ASN A 1 195 ? 15.704 9.507 -6.327 1.00 94.94 195 ASN A N 1
ATOM 1634 C CA . ASN A 1 195 ? 15.004 10.686 -5.825 1.00 94.94 195 ASN A CA 1
ATOM 1635 C C . ASN A 1 195 ? 13.542 10.331 -5.487 1.00 94.94 195 ASN A C 1
ATOM 1637 O O . ASN A 1 195 ? 12.760 10.019 -6.386 1.00 94.94 195 ASN A O 1
ATOM 1641 N N . LYS A 1 196 ? 13.187 10.417 -4.199 1.00 94.62 196 LYS A N 1
ATOM 1642 C CA . LYS A 1 196 ? 11.858 10.080 -3.665 1.00 94.62 196 LYS A CA 1
ATOM 1643 C C . LYS A 1 196 ? 10.715 10.862 -4.305 1.00 94.62 196 LYS A C 1
ATOM 1645 O O . LYS A 1 196 ? 9.690 10.277 -4.636 1.00 94.62 196 LYS A O 1
ATOM 1650 N N . GLU A 1 197 ? 10.887 12.163 -4.524 1.00 95.50 197 GLU A N 1
ATOM 1651 C CA . GLU A 1 197 ? 9.843 13.009 -5.115 1.00 95.50 197 GLU A CA 1
ATOM 1652 C C . GLU A 1 197 ? 9.533 12.576 -6.549 1.00 95.50 197 GLU A C 1
ATOM 1654 O O . GLU A 1 197 ? 8.371 12.380 -6.900 1.00 95.50 197 GLU A O 1
ATOM 1659 N N . LYS A 1 198 ? 10.570 12.304 -7.346 1.00 94.75 198 LYS A N 1
ATOM 1660 C CA . LYS A 1 198 ? 10.412 11.799 -8.713 1.00 94.75 198 LYS A CA 1
ATOM 1661 C C . LYS A 1 198 ? 9.736 10.426 -8.747 1.00 94.75 198 LYS A C 1
ATOM 1663 O O . LYS A 1 198 ? 8.903 10.166 -9.614 1.00 94.75 198 LYS A O 1
ATOM 1668 N N . GLU A 1 199 ? 10.089 9.524 -7.834 1.00 95.94 199 GLU A N 1
ATOM 1669 C CA . GLU A 1 199 ? 9.447 8.204 -7.754 1.00 95.94 199 GLU A CA 1
ATOM 1670 C C . GLU A 1 199 ? 7.989 8.305 -7.270 1.00 95.94 199 GLU A C 1
ATOM 1672 O O . GLU A 1 199 ? 7.116 7.607 -7.796 1.00 95.94 199 GLU A O 1
ATOM 1677 N N . ARG A 1 200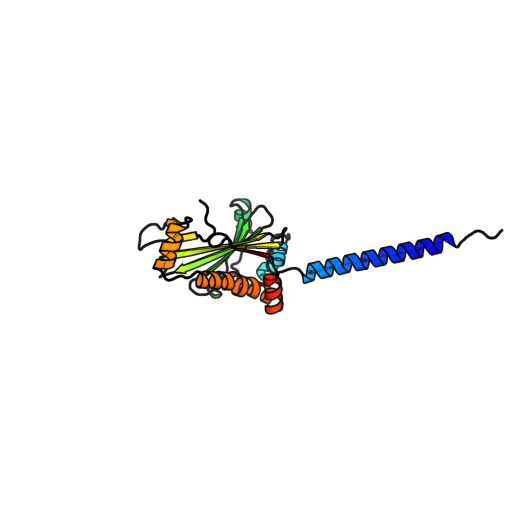 ? 7.690 9.250 -6.370 1.00 96.25 200 ARG A N 1
ATOM 1678 C CA . ARG A 1 200 ? 6.324 9.602 -5.960 1.00 96.25 200 ARG A CA 1
ATOM 1679 C C . ARG A 1 200 ? 5.502 10.146 -7.123 1.00 96.25 200 ARG A C 1
ATOM 1681 O O . ARG A 1 200 ? 4.371 9.707 -7.305 1.00 96.25 200 ARG A O 1
ATOM 1688 N N . GLU A 1 201 ? 6.051 11.041 -7.941 1.00 94.62 201 GLU A N 1
ATOM 1689 C CA . GLU A 1 201 ? 5.381 11.551 -9.148 1.00 94.62 201 GLU A CA 1
ATOM 1690 C C . GLU A 1 201 ? 5.059 10.432 -10.143 1.00 94.62 201 GLU A C 1
ATOM 1692 O O . GLU A 1 201 ? 3.946 10.360 -10.662 1.00 94.62 201 GLU A O 1
ATOM 1697 N N . LYS A 1 202 ? 5.997 9.507 -10.375 1.00 93.69 202 LYS A N 1
ATOM 1698 C CA . LYS A 1 202 ? 5.746 8.336 -11.231 1.00 93.69 202 LYS A CA 1
ATOM 1699 C C . LYS A 1 202 ? 4.614 7.463 -10.702 1.00 93.69 202 LYS A C 1
ATOM 1701 O O . LYS A 1 202 ? 3.806 6.988 -11.493 1.00 93.69 202 LYS A O 1
ATOM 1706 N N . MET A 1 203 ? 4.554 7.257 -9.385 1.00 94.19 203 MET A N 1
ATOM 1707 C CA . MET A 1 203 ? 3.444 6.543 -8.757 1.00 94.19 203 MET A CA 1
ATOM 1708 C C . MET A 1 203 ? 2.130 7.318 -8.863 1.00 94.19 203 MET A C 1
ATOM 1710 O O . MET A 1 203 ? 1.121 6.705 -9.173 1.00 94.19 203 MET A O 1
ATOM 1714 N N . LYS A 1 204 ? 2.121 8.646 -8.690 1.00 91.81 204 LYS A N 1
ATOM 1715 C CA . LYS A 1 204 ? 0.917 9.485 -8.866 1.00 91.81 204 LYS A CA 1
ATOM 1716 C C . LYS A 1 204 ? 0.392 9.494 -10.305 1.00 91.81 204 LYS A C 1
ATOM 1718 O O . LYS A 1 204 ? -0.805 9.638 -10.509 1.00 91.81 204 LYS A O 1
ATOM 1723 N N . ASN A 1 205 ? 1.272 9.301 -11.286 1.00 88.00 205 ASN A N 1
ATOM 1724 C CA . ASN A 1 205 ? 0.905 9.146 -12.697 1.00 88.00 205 ASN A CA 1
ATOM 1725 C C . ASN A 1 205 ? 0.416 7.727 -13.049 1.00 88.00 205 ASN A C 1
ATOM 1727 O O . ASN A 1 205 ? 0.072 7.465 -14.203 1.00 88.00 205 ASN A O 1
ATOM 1731 N N . CYS A 1 206 ? 0.410 6.798 -12.087 1.00 89.00 206 CYS A N 1
ATOM 1732 C CA . CYS A 1 206 ? -0.251 5.506 -12.228 1.00 89.00 206 CYS A CA 1
ATOM 1733 C C . CYS A 1 206 ? -1.771 5.699 -12.323 1.00 89.00 206 CYS A C 1
ATOM 1735 O O . CYS A 1 206 ? -2.322 6.649 -11.772 1.00 89.00 206 CYS A O 1
ATOM 1737 N N . THR A 1 207 ? -2.465 4.780 -12.995 1.00 93.38 207 THR A N 1
ATOM 1738 C CA . THR A 1 207 ? -3.932 4.762 -12.945 1.00 93.38 207 THR A CA 1
ATOM 1739 C C . THR A 1 207 ? -4.377 4.217 -11.591 1.00 93.38 207 THR A C 1
ATOM 1741 O O . THR A 1 207 ? -3.929 3.140 -11.197 1.00 93.38 207 THR A O 1
ATOM 1744 N N . PHE A 1 208 ? -5.262 4.942 -10.903 1.00 96.00 208 PHE A N 1
ATOM 1745 C CA . PHE A 1 208 ? -5.878 4.507 -9.650 1.00 96.00 208 PHE A CA 1
ATOM 1746 C C . PHE A 1 208 ? -7.353 4.183 -9.860 1.00 96.00 208 PHE A C 1
ATOM 1748 O O . PHE A 1 208 ? -8.082 4.966 -10.471 1.00 96.00 208 PHE A O 1
ATOM 1755 N N . ILE A 1 209 ? -7.780 3.044 -9.328 1.00 97.38 209 ILE A N 1
ATOM 1756 C CA . ILE A 1 209 ? -9.187 2.679 -9.178 1.00 97.38 209 ILE A CA 1
ATOM 1757 C C . ILE A 1 209 ? -9.463 2.608 -7.679 1.00 97.38 209 ILE A C 1
ATOM 1759 O O . ILE A 1 209 ? -8.813 1.846 -6.966 1.00 97.38 209 ILE A O 1
ATOM 1763 N N . ASP A 1 210 ? -10.390 3.429 -7.200 1.00 97.25 210 ASP A N 1
ATOM 1764 C CA . ASP A 1 210 ? -10.734 3.499 -5.783 1.00 97.25 210 ASP A CA 1
ATOM 1765 C C . ASP A 1 210 ? -12.022 2.714 -5.512 1.00 97.25 210 ASP A C 1
ATOM 1767 O O . ASP A 1 210 ? -13.113 3.131 -5.906 1.00 97.25 210 ASP A O 1
ATOM 1771 N N . HIS A 1 211 ? -11.877 1.563 -4.859 1.00 97.44 211 HIS A N 1
ATOM 1772 C CA . HIS A 1 211 ? -12.969 0.727 -4.366 1.00 97.44 211 HIS A CA 1
ATOM 1773 C C . HIS A 1 211 ? -13.010 0.674 -2.838 1.00 97.44 211 HIS A C 1
ATOM 1775 O O . HIS A 1 211 ? -13.738 -0.148 -2.291 1.00 97.44 211 HIS A O 1
ATOM 1781 N N . THR A 1 212 ? -12.301 1.575 -2.148 1.00 96.94 212 THR A N 1
ATOM 1782 C CA . THR A 1 212 ? -12.171 1.598 -0.679 1.00 96.94 212 THR A CA 1
ATOM 1783 C C . THR A 1 212 ? -13.526 1.482 0.030 1.00 96.94 212 THR A C 1
ATOM 1785 O O . THR A 1 212 ? -13.656 0.756 1.010 1.00 96.94 212 THR A O 1
ATOM 1788 N N . PHE A 1 213 ? -14.557 2.141 -0.508 1.00 95.81 213 PHE A N 1
ATOM 1789 C CA . PHE A 1 213 ? -15.931 2.108 0.009 1.00 95.81 213 PHE A CA 1
ATOM 1790 C C . PHE A 1 213 ? -16.935 1.438 -0.952 1.00 95.81 213 PHE A C 1
ATOM 1792 O O . PHE A 1 213 ? -18.123 1.756 -0.947 1.00 95.81 213 PHE A O 1
ATOM 1799 N N . THR A 1 214 ? -16.467 0.539 -1.824 1.00 94.31 214 THR A N 1
ATOM 1800 C CA . THR A 1 214 ? -17.308 -0.243 -2.752 1.00 94.31 214 THR A CA 1
ATOM 1801 C C . THR A 1 214 ? -17.430 -1.684 -2.256 1.00 94.31 214 THR A C 1
ATOM 1803 O O . THR A 1 214 ? -16.694 -2.564 -2.691 1.00 94.31 214 THR A O 1
ATOM 1806 N N . PHE A 1 215 ? -18.344 -1.926 -1.322 1.00 89.38 215 PHE A N 1
ATOM 1807 C CA . PHE A 1 215 ? -18.496 -3.229 -0.670 1.00 89.38 215 PHE A CA 1
ATOM 1808 C C . PHE A 1 215 ? -19.328 -4.209 -1.521 1.00 89.38 215 PHE A C 1
ATOM 1810 O O . PHE A 1 215 ? -20.222 -3.760 -2.246 1.00 89.38 215 PHE A O 1
ATOM 1817 N N . PRO A 1 216 ? -19.056 -5.527 -1.458 1.00 78.38 216 PRO A N 1
ATOM 1818 C CA . PRO A 1 216 ? -19.927 -6.542 -2.051 1.00 78.38 216 PRO A CA 1
ATOM 1819 C C . PRO A 1 216 ? -21.335 -6.494 -1.437 1.00 78.38 216 PRO A C 1
ATOM 1821 O O . PRO A 1 216 ? -21.472 -6.207 -0.248 1.00 78.38 216 PRO A O 1
ATOM 1824 N N . GLU A 1 217 ? -22.359 -6.783 -2.247 1.00 61.56 217 GLU A N 1
ATOM 1825 C CA . GLU A 1 217 ? -23.740 -7.000 -1.776 1.00 61.56 217 GLU A CA 1
ATOM 1826 C C . GLU A 1 217 ? -23.902 -8.326 -1.020 1.00 61.56 217 GLU A C 1
ATOM 1828 O O . GLU A 1 217 ? -23.270 -9.330 -1.433 1.00 61.56 217 GLU A O 1
#

pLDDT: mean 86.91, std 13.89, range [44.72, 98.62]

Foldseek 3Di:
DDDDPPPVVVVVVVVVVVVVVVVVVVVVVVCCVVLLDFLVLVLLVLCPDPPSQVLVVLLPQWDHDDPVCVVCCVPVFWDKIWGDCVLDDVQKTWIWIGGNDAQKIKIWMWGQAPNNQKIKIWIWIARNVQQETETAEIKMWGHDPPDDTDIDQDLPVVVVVCVVRVNDPVNVVVVVCCSPQVPRQVSSCVSVVHDSVSSVVSNVPGHYHYCHNVTDD

Organism: NCBI:txid3151850

Sequence (217 aa):
MLKKKNGDFSKRKIVLILLSLLIIGLFQYFLWRVNGMNVMDQIYEAATKKNAFELFHKVPELKWVNHEDLYDFENFGGLSIPYKQEYLKENFEVDLFFPSKGHTIKI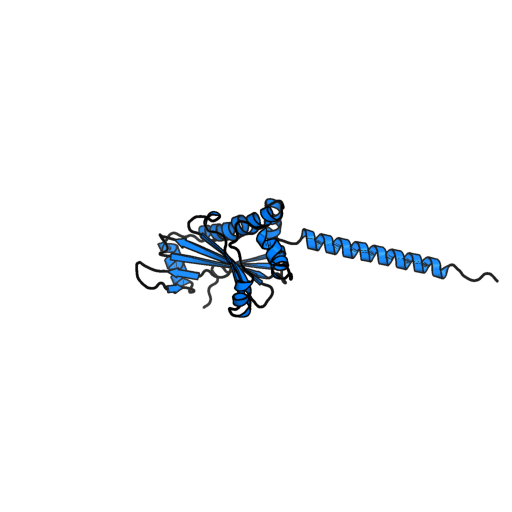RGNVNIANETMIIIMYMSYDHKNRVMTLEPLDIYYQPGEELGTHYHDSQTIYELLKKYEVTEQNIKEYQEYMLFDVVVNTWSDAQGKNKEKEREKMKNCTFIDHTFTFPE

Secondary structure (DSSP, 8-state):
-----HHHHHHHHHHHHHHHHHHHHHHHHHHHHHHH--HHHHHHHHHTSTTTHHHHTT-TTBPP--GGGHHHHHHSSEEEEEBPGGGS-TTEEEEEEEESSSSEEEEEEEEEETTTTEEEEEEEEEETTTTEEEEPPPEEEE--TTSPPEEE-SHHHHHHHHHHTT--HHHHHHHHHIIIIIIIIHHHHHHTT--HHHHHHHHHTSEEEE-TT----

InterPro domains:
  IPR048042 TipC immunity protein-like [NF033863] (14-189)
  IPR048042 TipC immunity protein-like [PF28027] (12-189)